Protein AF-A0A1G7Q776-F1 (afdb_monomer_lite)

InterPro domains:
  IPR036895 Uracil-DNA glycosylase-like domain superfamily [G3DSA:3.40.470.10] (14-201)

Sequence (320 aa):
MPCPHRYLGLHLPASLLPDWEIDHLFIGTFNPLWDRPNALNAVYFYGRSAYFWDAVSIFFEDTTYAFDRNDRQAMVDFCKRHRMGFTDLILSVEDADQQNQDHRKKIYSVKDVDLESFDQIVWNTDNIKDFLAQKRPANIYFTLLSTDGRSLFSPQILKIEQEALQLGINNSRLHSPTGARLGNGVPRLHQLVERWNIATGLPNVDLARYLYVQNEPKEKKPRKKKLAKRTRFSQNASEIEILIMGRYGLTVSPDERINLFDMNSNTPLKALTVIRDIIIPYISVTFNHQIELHHPTGAKNPKNTRTLGKEVYTFLLEHQ

Foldseek 3Di:
DKWFAQCQPVAHHRDQKHPAAAQEEEEEAGQTNDADPVNLHQLDPCLSFPADVVLLCLLVVNDDDDDPSNPPPVVVVVCRVNRYIYGYFFGIQGPQDPVDPLSVVLNVVPALVSSQVGDRTDTCLVVLLVCCVVRVHQEYEYQHQDPPCPGPCNVSVVSNVVSCVVSNHFYDYAHHSNLPPLDDDPPSNLSRNVRCCPGPDGHHGPQVVQVLNDDDDPDDDDDDDDDDDDDDDDPDDPDFDWDDDRQKIWTQDPVRDIWIARNVVRHTDPQQSCLVRPQQVCCCVVVVDHDDQPDDPDDPDPVSSSVSVVVSVVVVVVVD

pLDDT: mean 79.26, std 18.77, range [26.78, 98.69]

Secondary structure (DSSP, 8-state):
--EEBTTTTSSSTT-SS-SS--SEEEEES--BSSPPTT----SSTTTT-SSHHHHHHHHTT---S---TT-HHHHHHHHHHTTEEEEESEEEETT--TT-HHHHHHHHH--HHHHTT-S-EEE-HHHHHHHHHHH--SEEEE--S--SS-STTHHHHHHHHHHHHHTT-EEEEPPPTT-TTS-S-S-HHHHHHHHHHTSTTSPPP-GGGSGGGS-----PPPP--------PPPS--S---EEEETTEEEEE-TT--EEEEETTTTEEE-HHHHIIIIIHHHHHHHH---------TT---THHHHHHHHHHHHHHHHT-

Structure (mmCIF, N/CA/C/O backbone):
data_AF-A0A1G7Q776-F1
#
_entry.id   AF-A0A1G7Q776-F1
#
loop_
_atom_site.group_PDB
_atom_site.id
_atom_site.type_symbol
_atom_site.label_atom_id
_atom_site.label_alt_id
_atom_site.label_comp_id
_atom_site.label_asym_id
_atom_site.label_entity_id
_atom_site.label_seq_id
_atom_site.pdbx_PDB_ins_code
_atom_site.Cartn_x
_atom_site.Cartn_y
_atom_site.Cartn_z
_atom_site.occupancy
_atom_site.B_iso_or_equiv
_atom_site.auth_seq_id
_atom_site.auth_comp_id
_atom_site.auth_asym_id
_atom_site.auth_atom_id
_atom_site.pdbx_PDB_model_num
ATOM 1 N N . MET A 1 1 ? -3.332 -17.854 -18.240 1.00 83.62 1 MET A N 1
ATOM 2 C CA . MET A 1 1 ? -3.354 -18.354 -16.843 1.00 83.62 1 MET A CA 1
ATOM 3 C C . MET A 1 1 ? -3.661 -17.176 -15.949 1.00 83.62 1 MET A C 1
ATOM 5 O O . MET A 1 1 ? -2.988 -16.171 -16.149 1.00 83.62 1 MET A O 1
ATOM 9 N N . PRO A 1 2 ? -4.592 -17.295 -14.992 1.00 94.62 2 PRO A N 1
ATOM 10 C CA . PRO A 1 2 ? -4.959 -16.194 -14.107 1.00 94.62 2 PRO A CA 1
ATOM 11 C C . PRO A 1 2 ? -3.737 -15.639 -13.365 1.00 94.62 2 PRO A C 1
ATOM 13 O O . PRO A 1 2 ? -2.749 -16.347 -13.131 1.00 94.62 2 PRO A O 1
ATOM 16 N N . CYS A 1 3 ? -3.787 -14.361 -13.002 1.00 97.12 3 CYS A N 1
ATOM 17 C CA . CYS A 1 3 ? -2.780 -13.734 -12.156 1.00 97.12 3 CYS A CA 1
ATOM 18 C C . CYS A 1 3 ? -3.350 -13.540 -10.744 1.00 97.12 3 CYS A C 1
ATOM 20 O O . CYS A 1 3 ? -4.004 -12.525 -10.504 1.00 97.12 3 CYS A O 1
ATOM 22 N N . PRO A 1 4 ? -3.109 -14.473 -9.804 1.00 97.50 4 PRO A N 1
ATOM 23 C CA . PRO A 1 4 ? -3.543 -14.297 -8.428 1.00 97.50 4 PRO A CA 1
ATOM 24 C C . PRO A 1 4 ? -2.675 -13.262 -7.705 1.00 97.50 4 PRO A C 1
ATOM 26 O O . PRO A 1 4 ? -1.564 -12.912 -8.128 1.00 97.50 4 PRO A O 1
ATOM 29 N N . HIS A 1 5 ? -3.167 -12.804 -6.564 1.00 97.06 5 HIS A N 1
ATOM 30 C CA . HIS A 1 5 ? -2.422 -11.966 -5.643 1.00 97.06 5 HIS A CA 1
ATOM 31 C C . HIS A 1 5 ? -1.286 -12.750 -4.963 1.00 97.06 5 HIS A C 1
ATOM 33 O O . HIS A 1 5 ? -1.463 -13.882 -4.516 1.00 97.06 5 HIS A O 1
ATOM 39 N N . ARG A 1 6 ? -0.112 -12.125 -4.823 1.00 95.69 6 ARG A N 1
ATOM 40 C CA . ARG A 1 6 ? 1.117 -12.750 -4.297 1.00 95.69 6 ARG A CA 1
ATOM 41 C C . ARG A 1 6 ? 0.993 -13.279 -2.869 1.00 95.69 6 ARG A C 1
ATOM 43 O O . ARG A 1 6 ? 1.632 -14.266 -2.527 1.00 95.69 6 ARG A O 1
ATOM 50 N N . TYR A 1 7 ? 0.233 -12.582 -2.032 1.00 96.19 7 TYR A N 1
ATOM 51 C CA . TYR A 1 7 ? 0.095 -12.891 -0.603 1.00 96.19 7 TYR A CA 1
ATOM 52 C C . TYR A 1 7 ? -1.232 -13.565 -0.249 1.00 96.19 7 TYR A C 1
ATOM 54 O O . TYR A 1 7 ? -1.609 -13.586 0.919 1.00 96.19 7 TYR A O 1
ATOM 62 N N . LEU A 1 8 ? -1.958 -14.086 -1.242 1.00 96.50 8 LEU A N 1
ATOM 63 C CA . LEU A 1 8 ? -3.168 -14.856 -0.977 1.00 96.50 8 LEU A CA 1
ATOM 64 C C . LEU A 1 8 ? -2.823 -16.104 -0.168 1.00 96.50 8 LEU A C 1
ATOM 66 O O . LEU A 1 8 ? -1.952 -16.874 -0.565 1.00 96.50 8 LEU A O 1
ATOM 70 N N . GLY A 1 9 ? -3.493 -16.296 0.968 1.00 95.25 9 GLY A N 1
ATOM 71 C CA . GLY A 1 9 ? -3.209 -17.426 1.847 1.00 95.25 9 GLY A CA 1
ATOM 72 C C . GLY A 1 9 ? -2.023 -17.218 2.790 1.00 95.25 9 GLY A C 1
ATOM 73 O O . GLY A 1 9 ? -1.643 -18.168 3.465 1.00 95.25 9 GLY A O 1
ATOM 74 N N . LEU A 1 10 ? -1.405 -16.028 2.822 1.00 95.12 10 LEU A N 1
ATOM 75 C CA . LEU A 1 10 ? -0.170 -15.816 3.585 1.00 95.12 10 LEU A CA 1
ATOM 76 C C . LEU A 1 10 ? -0.380 -15.914 5.102 1.00 95.12 10 LEU A C 1
ATOM 78 O O . LEU A 1 10 ? 0.451 -16.511 5.779 1.00 95.12 10 LEU A O 1
ATOM 82 N N . HIS A 1 11 ? -1.465 -15.325 5.612 1.00 94.75 11 HIS A N 1
ATOM 83 C CA . HIS A 1 11 ? -1.788 -15.303 7.049 1.00 94.75 11 HIS A CA 1
ATOM 84 C C . HIS A 1 11 ? -3.018 -16.149 7.367 1.00 94.75 11 HIS A C 1
ATOM 86 O O . HIS A 1 11 ? -3.019 -16.923 8.315 1.00 94.75 11 HIS A O 1
ATOM 92 N N . LEU A 1 12 ? -4.051 -16.046 6.528 1.00 92.69 12 LEU A N 1
ATOM 93 C CA . LEU A 1 12 ? -5.263 -16.857 6.597 1.00 92.69 12 LEU A CA 1
ATOM 94 C C . LEU A 1 12 ? -5.468 -17.600 5.272 1.00 92.69 12 LEU A C 1
ATOM 96 O O . LEU A 1 12 ? -5.331 -16.970 4.218 1.00 92.69 12 LEU A O 1
ATOM 100 N N . PRO A 1 13 ? -5.834 -18.898 5.286 1.00 94.81 13 PRO A N 1
ATOM 101 C CA . PRO A 1 13 ? -6.096 -19.658 4.066 1.00 94.81 13 PRO A CA 1
ATOM 102 C C . PRO A 1 13 ? -7.092 -18.949 3.143 1.00 94.81 13 PRO A C 1
ATOM 104 O O . PRO A 1 13 ? -8.135 -18.482 3.593 1.00 94.81 13 PRO A O 1
ATOM 107 N N . ALA A 1 14 ? -6.756 -18.870 1.852 1.00 92.62 14 ALA A N 1
ATOM 108 C CA . ALA A 1 14 ? -7.570 -18.222 0.815 1.00 92.62 14 ALA A CA 1
ATOM 109 C C . ALA A 1 14 ? -7.961 -16.753 1.096 1.00 92.62 14 ALA A C 1
ATOM 111 O O . ALA A 1 14 ? -8.910 -16.243 0.506 1.00 92.62 14 ALA A O 1
ATOM 112 N N . SER A 1 15 ? -7.221 -16.050 1.957 1.00 96.19 15 SER A N 1
ATOM 113 C CA . SER A 1 15 ? -7.495 -14.659 2.318 1.00 96.19 15 SER A CA 1
ATOM 114 C C . SER A 1 15 ? -6.239 -13.790 2.223 1.00 96.19 15 SER A C 1
ATOM 116 O O . SER A 1 15 ? -5.110 -14.281 2.287 1.00 96.19 15 SER A O 1
ATOM 118 N N . LEU A 1 16 ? -6.443 -12.485 2.027 1.00 97.44 16 LEU A N 1
ATOM 119 C CA . LEU A 1 16 ? -5.398 -11.453 2.100 1.00 97.44 16 LEU A CA 1
ATOM 120 C C . LEU A 1 16 ? -5.329 -10.766 3.463 1.00 97.44 16 LEU A C 1
ATOM 122 O O . LEU A 1 16 ? -4.465 -9.921 3.675 1.00 97.44 16 LEU A O 1
ATOM 126 N N . LEU A 1 17 ? -6.256 -11.091 4.357 1.00 97.50 17 LEU A N 1
ATOM 127 C CA . LEU A 1 17 ? -6.434 -10.398 5.622 1.00 97.50 17 LEU A CA 1
ATOM 128 C C . LEU A 1 17 ? -5.505 -10.975 6.702 1.00 97.50 17 LEU A C 1
ATOM 130 O O . LEU A 1 17 ? -5.166 -12.162 6.649 1.00 97.50 17 LEU A O 1
ATOM 134 N N . PRO A 1 18 ? -5.091 -10.155 7.681 1.00 97.00 18 PRO A N 1
ATOM 135 C CA . PRO A 1 18 ? -4.269 -10.612 8.797 1.00 97.00 18 PRO A CA 1
ATOM 136 C C . PRO A 1 18 ? -5.047 -11.548 9.735 1.00 97.00 18 PRO A C 1
ATOM 138 O O . PRO A 1 18 ? -6.267 -11.434 9.877 1.00 97.00 18 PRO A O 1
ATOM 141 N N . ASP A 1 19 ? -4.328 -12.435 10.425 1.00 96.38 19 ASP A N 1
ATOM 142 C CA . ASP A 1 19 ? -4.866 -13.331 11.459 1.00 96.38 19 ASP A CA 1
ATOM 143 C C . ASP A 1 19 ? -4.697 -12.787 12.893 1.00 96.38 19 ASP A C 1
ATOM 145 O O . ASP A 1 19 ? -5.137 -13.422 13.851 1.00 96.38 19 ASP A O 1
ATOM 149 N N . TRP A 1 20 ? -4.114 -11.594 13.056 1.00 97.62 20 TRP A N 1
ATOM 150 C CA . TRP A 1 20 ? -3.942 -10.910 14.344 1.00 97.62 20 TRP A CA 1
ATOM 151 C C . TRP A 1 20 ? -4.928 -9.750 14.547 1.00 97.62 20 TRP A C 1
ATOM 153 O O . TRP A 1 20 ? -5.698 -9.376 13.661 1.00 97.62 20 TRP A O 1
ATOM 163 N N . GLU A 1 21 ? -4.931 -9.199 15.759 1.00 96.94 21 GLU A N 1
ATOM 164 C CA . GLU A 1 21 ? -5.742 -8.041 16.128 1.00 96.94 21 GLU A CA 1
ATOM 165 C C . GLU A 1 21 ? -5.151 -6.745 15.562 1.00 96.94 21 GLU A C 1
ATOM 167 O O . GLU A 1 21 ? -3.941 -6.524 15.642 1.00 96.94 21 GLU A O 1
ATOM 172 N N . ILE A 1 22 ? -5.998 -5.885 14.997 1.00 98.06 22 ILE A N 1
ATOM 173 C CA . ILE A 1 22 ? -5.560 -4.648 14.352 1.00 98.06 22 ILE A CA 1
ATOM 174 C C . ILE A 1 22 ? -6.428 -3.453 14.752 1.00 98.06 22 ILE A C 1
ATOM 176 O O . ILE A 1 22 ? -7.639 -3.585 14.907 1.00 98.06 22 ILE A O 1
ATOM 180 N N . ASP A 1 23 ? -5.806 -2.279 14.806 1.00 98.00 23 ASP A N 1
ATOM 181 C CA . ASP A 1 23 ? -6.459 -0.976 14.949 1.00 98.00 23 ASP A CA 1
ATOM 182 C C . ASP A 1 23 ? -6.411 -0.173 13.640 1.00 98.00 23 ASP A C 1
ATOM 184 O O . ASP A 1 23 ? -7.253 0.696 13.410 1.00 98.00 23 ASP A O 1
ATOM 188 N N . HIS A 1 24 ? -5.450 -0.477 12.762 1.00 98.06 24 HIS A N 1
ATOM 189 C CA . HIS A 1 24 ? -5.229 0.221 11.496 1.00 98.06 24 HIS A CA 1
ATOM 190 C C . HIS A 1 24 ? -5.178 -0.777 10.335 1.00 98.06 24 HIS A C 1
ATOM 192 O O . HIS A 1 24 ? -4.316 -1.654 10.314 1.00 98.06 24 HIS A O 1
ATOM 198 N N . LEU A 1 25 ? -6.048 -0.635 9.333 1.00 98.25 25 LEU A N 1
ATOM 199 C CA . LEU A 1 25 ? -6.009 -1.445 8.107 1.00 98.25 25 LEU A CA 1
ATOM 200 C C . LEU A 1 25 ? -5.636 -0.579 6.902 1.00 98.25 25 LEU A C 1
ATOM 202 O O . LEU A 1 25 ? -6.397 0.312 6.530 1.00 98.25 25 LEU A O 1
ATOM 206 N N . PHE A 1 26 ? -4.511 -0.861 6.240 1.00 97.50 26 PHE A N 1
ATOM 207 C CA . PHE A 1 26 ? -4.187 -0.214 4.965 1.00 97.50 26 PHE A CA 1
ATOM 208 C C . PHE A 1 26 ? -4.575 -1.117 3.792 1.00 97.50 26 PHE A C 1
ATOM 210 O O . PHE A 1 26 ? -4.245 -2.304 3.759 1.00 97.50 26 PHE A O 1
ATOM 217 N N . ILE A 1 27 ? -5.254 -0.526 2.814 1.00 97.31 27 ILE A N 1
ATOM 218 C CA . ILE A 1 27 ? -5.877 -1.189 1.673 1.00 97.31 27 ILE A CA 1
ATOM 219 C C . ILE A 1 27 ? -5.236 -0.653 0.390 1.00 97.31 27 ILE A C 1
ATOM 221 O O . ILE A 1 27 ? -5.384 0.526 0.047 1.00 97.31 27 ILE A O 1
ATOM 225 N N . GLY A 1 28 ? -4.503 -1.517 -0.308 1.00 94.56 28 GLY A N 1
ATOM 226 C CA . GLY A 1 28 ? -3.878 -1.207 -1.592 1.00 94.56 28 GLY A CA 1
ATOM 227 C C . GLY A 1 28 ? -4.693 -1.692 -2.780 1.00 94.56 28 GLY A C 1
ATOM 228 O O . GLY A 1 28 ? -5.846 -2.100 -2.650 1.00 94.56 28 GLY A O 1
ATOM 229 N N . THR A 1 29 ? -4.097 -1.632 -3.970 1.00 93.81 29 THR A N 1
ATOM 230 C CA . THR A 1 29 ? -4.771 -2.051 -5.208 1.00 93.81 29 THR A CA 1
ATOM 231 C C . THR A 1 29 ? -4.567 -3.536 -5.476 1.00 93.81 29 THR A C 1
ATOM 233 O O . THR A 1 29 ? -5.526 -4.305 -5.472 1.00 93.81 29 THR A O 1
ATOM 236 N N . PHE A 1 30 ? -3.320 -3.919 -5.770 1.00 94.12 30 PHE A N 1
ATOM 237 C CA . PHE A 1 30 ? -2.964 -5.256 -6.223 1.00 94.12 30 PHE A CA 1
ATOM 238 C C . PHE A 1 30 ? -1.447 -5.483 -6.199 1.00 94.12 30 PHE A C 1
ATOM 240 O O . PHE A 1 30 ? -0.666 -4.701 -6.764 1.00 94.12 30 PHE A O 1
ATOM 247 N N . ASN A 1 31 ? -1.024 -6.617 -5.645 1.00 93.69 31 ASN A N 1
ATOM 248 C CA . ASN A 1 31 ? 0.336 -7.119 -5.762 1.00 93.69 31 ASN A CA 1
ATOM 249 C C . ASN A 1 31 ? 0.365 -8.467 -6.507 1.00 93.69 31 ASN A C 1
ATOM 251 O O . ASN A 1 31 ? 0.120 -9.511 -5.899 1.00 93.69 31 ASN A O 1
ATOM 255 N N . PRO A 1 32 ? 0.680 -8.477 -7.814 1.00 94.88 32 PRO A N 1
ATOM 256 C CA . PRO A 1 32 ? 0.596 -9.688 -8.621 1.00 94.88 32 PRO A CA 1
ATOM 257 C C . PRO A 1 32 ? 1.621 -10.748 -8.208 1.00 94.88 32 PRO A C 1
ATOM 259 O O . PRO A 1 32 ? 2.784 -10.439 -7.905 1.00 94.88 32 PRO A O 1
ATOM 262 N N . LEU A 1 33 ? 1.206 -12.017 -8.272 1.00 95.75 33 LEU A N 1
ATOM 263 C CA . LEU A 1 33 ? 2.090 -13.166 -8.067 1.00 95.75 33 LEU A CA 1
ATOM 264 C C . LEU A 1 33 ? 3.172 -13.258 -9.149 1.00 95.75 33 LEU A C 1
ATOM 266 O O . LEU A 1 33 ? 4.277 -13.707 -8.866 1.00 95.75 33 LEU A O 1
ATOM 270 N N . TRP A 1 34 ? 2.888 -12.814 -10.376 1.00 94.69 34 TRP A N 1
ATOM 271 C CA . TRP A 1 34 ? 3.859 -12.895 -11.464 1.00 94.69 34 TRP A CA 1
ATOM 272 C C . TRP A 1 34 ? 5.108 -12.072 -11.163 1.00 94.69 34 TRP A C 1
ATOM 274 O O . TRP A 1 34 ? 5.045 -10.856 -10.961 1.00 94.69 34 TRP A O 1
ATOM 284 N N . ASP A 1 35 ? 6.253 -12.743 -11.183 1.00 93.00 35 ASP A N 1
ATOM 285 C CA . ASP A 1 35 ? 7.533 -12.103 -10.943 1.00 93.00 35 ASP A CA 1
ATOM 286 C C . ASP A 1 35 ? 7.919 -11.177 -12.094 1.00 93.00 35 ASP A C 1
ATOM 288 O O . ASP A 1 35 ? 7.772 -11.491 -13.281 1.00 93.00 35 ASP A O 1
ATOM 292 N N . ARG A 1 36 ? 8.438 -10.006 -11.724 1.00 88.50 36 ARG A N 1
ATOM 293 C CA . ARG A 1 36 ? 9.018 -9.063 -12.671 1.00 88.50 36 ARG A CA 1
ATOM 294 C C . ARG A 1 36 ? 10.365 -9.590 -13.182 1.00 88.50 36 ARG A C 1
ATOM 296 O O . ARG A 1 36 ? 11.143 -10.119 -12.388 1.00 88.50 36 ARG A O 1
ATOM 303 N N . PRO A 1 37 ? 10.718 -9.336 -14.456 1.00 87.81 37 PRO A N 1
ATOM 304 C CA . PRO A 1 37 ? 11.985 -9.794 -15.035 1.00 87.81 37 PRO A CA 1
ATOM 305 C C . PRO A 1 37 ? 13.249 -9.290 -14.323 1.00 87.81 37 PRO A C 1
ATOM 307 O O . PRO A 1 37 ? 14.309 -9.882 -14.466 1.00 87.81 37 PRO A O 1
ATOM 310 N N . ASN A 1 38 ? 13.156 -8.184 -13.580 1.00 84.81 38 ASN A N 1
ATOM 311 C CA . ASN A 1 38 ? 14.276 -7.579 -12.856 1.00 84.81 38 ASN A CA 1
ATOM 312 C C . ASN A 1 38 ? 14.344 -7.981 -11.374 1.00 84.81 38 ASN A C 1
ATOM 314 O O . ASN A 1 38 ? 15.051 -7.322 -10.617 1.00 84.81 38 ASN A O 1
ATOM 318 N N . ALA A 1 39 ? 13.566 -8.982 -10.950 1.00 81.62 39 ALA A N 1
ATOM 319 C CA . ALA A 1 39 ? 13.474 -9.444 -9.565 1.00 81.62 39 ALA A CA 1
ATOM 320 C C . ALA A 1 39 ? 13.075 -8.366 -8.530 1.00 81.62 39 ALA A C 1
ATOM 322 O O . ALA A 1 39 ? 13.130 -8.618 -7.331 1.00 81.62 39 ALA A O 1
ATOM 323 N N . LEU A 1 40 ? 12.594 -7.188 -8.958 1.00 82.38 40 LEU A N 1
ATOM 324 C CA . LEU A 1 40 ? 12.075 -6.144 -8.061 1.00 82.38 40 LEU A CA 1
ATOM 325 C C . LEU A 1 40 ? 10.631 -6.452 -7.638 1.00 82.38 40 LEU A C 1
ATOM 327 O O . LEU A 1 40 ? 9.699 -5.676 -7.895 1.00 82.38 40 LEU A O 1
ATOM 331 N N . ASN A 1 41 ? 10.446 -7.619 -7.029 1.00 87.44 41 ASN A N 1
ATOM 332 C CA . ASN A 1 41 ? 9.188 -8.064 -6.449 1.00 87.44 41 ASN A CA 1
ATOM 333 C C . ASN A 1 41 ? 9.105 -7.607 -4.992 1.00 87.44 41 ASN A C 1
ATOM 335 O O . ASN A 1 41 ? 10.113 -7.426 -4.318 1.00 87.44 41 ASN A O 1
ATOM 339 N N . ALA A 1 42 ? 7.891 -7.375 -4.506 1.00 87.25 42 ALA A N 1
ATOM 340 C CA . ALA A 1 42 ? 7.701 -7.055 -3.101 1.00 87.25 42 ALA A CA 1
ATOM 341 C C . ALA A 1 42 ? 7.863 -8.339 -2.274 1.00 87.25 42 ALA A C 1
ATOM 343 O O . ALA A 1 42 ? 7.233 -9.352 -2.588 1.00 87.25 42 ALA A O 1
ATOM 344 N N . VAL A 1 43 ? 8.653 -8.290 -1.205 1.00 89.25 43 VAL A N 1
ATOM 345 C CA . VAL A 1 43 ? 8.758 -9.405 -0.250 1.00 89.25 43 VAL A CA 1
ATOM 346 C C . VAL A 1 43 ? 7.567 -9.432 0.711 1.00 89.25 43 VAL A C 1
ATOM 348 O O . VAL A 1 43 ? 7.075 -10.500 1.073 1.00 89.25 43 VAL A O 1
ATOM 351 N N . TYR A 1 44 ? 7.022 -8.257 1.019 1.00 91.38 44 TYR A N 1
ATOM 352 C CA . TYR A 1 44 ? 5.769 -8.083 1.746 1.00 91.38 44 TYR A CA 1
ATOM 353 C C . TYR A 1 44 ? 5.021 -6.831 1.252 1.00 91.38 44 TYR A C 1
ATOM 355 O O . TYR A 1 44 ? 5.563 -6.086 0.430 1.00 91.38 44 TYR A O 1
ATOM 363 N N . PHE A 1 45 ? 3.779 -6.599 1.697 1.00 89.31 45 PHE A N 1
ATOM 364 C CA . PHE A 1 45 ? 2.927 -5.481 1.249 1.00 89.31 45 PHE A CA 1
ATOM 365 C C . PHE A 1 45 ? 3.699 -4.154 1.153 1.00 89.31 45 PHE A C 1
ATOM 367 O O . PHE A 1 45 ? 4.512 -3.820 2.009 1.00 89.31 45 PHE A O 1
ATOM 374 N N . TYR A 1 46 ? 3.519 -3.426 0.047 1.00 85.62 46 TYR A N 1
ATOM 375 C CA . TYR A 1 46 ? 4.269 -2.201 -0.280 1.00 85.62 46 TYR A CA 1
ATOM 376 C C . TYR A 1 46 ? 5.807 -2.293 -0.237 1.00 85.62 46 TYR A C 1
ATOM 378 O O . TYR A 1 46 ? 6.462 -1.258 -0.318 1.00 85.62 46 TYR A O 1
ATOM 386 N N . GLY A 1 47 ? 6.424 -3.478 -0.192 1.00 79.62 47 GLY A N 1
ATOM 387 C CA . GLY A 1 47 ? 7.887 -3.632 -0.107 1.00 79.62 47 GLY A CA 1
ATOM 388 C C . GLY A 1 47 ? 8.657 -3.015 -1.285 1.00 79.62 47 GLY A C 1
ATOM 389 O O . GLY A 1 47 ? 9.798 -2.590 -1.139 1.00 79.62 47 GLY A O 1
ATOM 390 N N . ARG A 1 48 ? 8.004 -2.868 -2.448 1.00 79.94 48 ARG A N 1
ATOM 391 C CA . ARG A 1 48 ? 8.548 -2.138 -3.615 1.00 79.94 48 ARG A CA 1
ATOM 392 C C . ARG A 1 48 ? 8.523 -0.617 -3.454 1.00 79.94 48 ARG A C 1
ATOM 394 O O . ARG A 1 48 ? 9.199 0.085 -4.203 1.00 79.94 48 ARG A O 1
ATOM 401 N N . SER A 1 49 ? 7.682 -0.093 -2.567 1.00 79.62 49 SER A N 1
ATOM 402 C CA . SER A 1 49 ? 7.529 1.344 -2.379 1.00 79.62 49 SER A CA 1
ATOM 403 C C . SER A 1 49 ? 8.795 1.924 -1.772 1.00 79.62 49 SER A C 1
ATOM 405 O O . SER A 1 49 ? 9.282 1.449 -0.750 1.00 79.62 49 SER A O 1
ATOM 407 N N . ALA A 1 50 ? 9.303 3.003 -2.359 1.00 75.81 50 ALA A N 1
ATOM 408 C CA . ALA A 1 50 ? 10.447 3.708 -1.801 1.00 75.81 50 ALA A CA 1
ATOM 409 C C . ALA A 1 50 ? 10.145 4.331 -0.427 1.00 75.81 50 ALA A C 1
ATOM 411 O O . ALA A 1 50 ? 11.089 4.536 0.326 1.00 75.81 50 ALA A O 1
ATOM 412 N N . TYR A 1 51 ? 8.872 4.604 -0.107 1.00 85.88 51 TYR A N 1
ATOM 413 C CA . TYR A 1 51 ? 8.502 5.490 1.002 1.00 85.88 51 TYR A CA 1
ATOM 414 C C . TYR A 1 51 ? 7.496 4.909 1.996 1.00 85.88 51 TYR A C 1
ATOM 416 O O . TYR A 1 51 ? 7.360 5.478 3.067 1.00 85.88 51 TYR A O 1
ATOM 424 N N . PHE A 1 52 ? 6.770 3.831 1.665 1.00 90.19 52 PHE A N 1
ATOM 425 C CA . PHE A 1 52 ? 5.669 3.348 2.518 1.00 90.19 52 PHE A CA 1
ATOM 426 C C . PHE A 1 52 ? 6.140 3.022 3.937 1.00 90.19 52 PHE A C 1
ATOM 428 O O . PHE A 1 52 ? 5.656 3.611 4.895 1.00 90.19 52 PHE A O 1
ATOM 435 N N . TRP A 1 53 ? 7.098 2.098 4.037 1.00 87.94 53 TRP A N 1
ATOM 436 C CA . TRP A 1 53 ? 7.610 1.587 5.306 1.00 87.94 53 TRP A CA 1
ATOM 437 C C . TRP A 1 53 ? 8.285 2.683 6.123 1.00 87.94 53 TRP A C 1
ATOM 439 O O . TRP A 1 53 ? 8.010 2.826 7.305 1.00 87.94 53 TRP A O 1
ATOM 449 N N . ASP A 1 54 ? 9.055 3.537 5.451 1.00 86.25 54 ASP A N 1
ATOM 450 C CA . ASP A 1 54 ? 9.674 4.707 6.064 1.00 86.25 54 ASP A CA 1
ATOM 451 C C . ASP A 1 54 ? 8.612 5.673 6.635 1.00 86.25 54 ASP A C 1
ATOM 453 O O . ASP A 1 54 ? 8.764 6.176 7.745 1.00 86.25 54 ASP A O 1
ATOM 457 N N . ALA A 1 55 ? 7.516 5.915 5.901 1.00 89.00 55 ALA A N 1
ATOM 458 C CA . ALA A 1 55 ? 6.434 6.795 6.337 1.00 89.00 55 ALA A CA 1
ATOM 459 C C . ALA A 1 55 ? 5.687 6.223 7.543 1.00 89.00 55 ALA A C 1
ATOM 461 O O . ALA A 1 55 ? 5.497 6.939 8.519 1.00 89.00 55 ALA A O 1
ATOM 462 N N . VAL A 1 56 ? 5.283 4.948 7.514 1.00 90.75 56 VAL A N 1
ATOM 463 C CA . VAL A 1 56 ? 4.565 4.356 8.655 1.00 90.75 56 VAL A CA 1
ATOM 464 C C . VAL A 1 56 ? 5.445 4.295 9.903 1.00 90.75 56 VAL A C 1
ATOM 466 O O . VAL A 1 56 ? 4.963 4.624 10.977 1.00 90.75 56 VAL A O 1
ATOM 469 N N . SER A 1 57 ? 6.742 3.990 9.795 1.00 88.00 57 SER A N 1
ATOM 470 C CA . SER A 1 57 ? 7.634 4.003 10.966 1.00 88.00 57 SER A CA 1
ATOM 471 C C . SER A 1 57 ? 7.711 5.374 11.645 1.00 88.00 57 SER A C 1
ATOM 473 O O . SER A 1 57 ? 7.782 5.432 12.867 1.00 88.00 57 SER A O 1
ATOM 475 N N . ILE A 1 58 ? 7.624 6.470 10.879 1.00 87.50 58 ILE A N 1
ATOM 476 C CA . ILE A 1 58 ? 7.555 7.837 11.423 1.00 87.50 58 ILE A CA 1
ATOM 477 C C . ILE A 1 58 ? 6.275 8.055 12.242 1.00 87.50 58 ILE A C 1
ATOM 479 O O . ILE A 1 58 ? 6.332 8.662 13.309 1.00 87.50 58 ILE A O 1
ATOM 483 N N . PHE A 1 59 ? 5.132 7.566 11.753 1.00 90.56 59 PHE A N 1
ATOM 484 C CA . PHE A 1 59 ? 3.845 7.687 12.446 1.00 90.56 59 PHE A CA 1
ATOM 485 C C . PHE A 1 59 ? 3.803 6.900 13.756 1.00 90.56 59 PHE A C 1
ATOM 487 O O . PHE A 1 59 ? 3.192 7.350 14.715 1.00 90.56 59 PHE A O 1
ATOM 494 N N . PHE A 1 60 ? 4.462 5.746 13.816 1.00 90.19 60 PHE A N 1
ATOM 495 C CA . PHE A 1 60 ? 4.414 4.859 14.981 1.00 90.19 60 PHE A CA 1
ATOM 496 C C . PHE A 1 60 ? 5.643 4.978 15.902 1.00 90.19 60 PHE A C 1
ATOM 498 O O . PHE A 1 60 ? 5.873 4.094 16.723 1.00 90.19 60 PHE A O 1
ATOM 505 N N . GLU A 1 61 ? 6.420 6.062 15.758 1.00 84.94 61 GLU A N 1
ATOM 506 C CA . GLU A 1 61 ? 7.608 6.398 16.566 1.00 84.94 61 GLU A CA 1
ATOM 507 C C . GLU A 1 61 ? 8.609 5.236 16.749 1.00 84.94 61 GLU A C 1
ATOM 509 O O . GLU A 1 61 ? 9.327 5.161 17.744 1.00 84.94 61 GLU A O 1
ATOM 514 N N . ASP A 1 62 ? 8.682 4.322 15.778 1.00 78.94 62 ASP A N 1
ATOM 515 C CA . ASP A 1 62 ? 9.590 3.175 15.830 1.00 78.94 62 ASP A CA 1
ATOM 516 C C . ASP A 1 62 ? 10.951 3.578 15.251 1.00 78.94 62 ASP A C 1
ATOM 518 O O . ASP A 1 62 ? 11.027 4.244 14.209 1.00 78.94 62 ASP A O 1
ATOM 522 N N . THR A 1 63 ? 12.037 3.215 15.937 1.00 58.91 63 THR A N 1
ATOM 523 C CA . THR A 1 63 ? 13.389 3.701 15.640 1.00 58.91 63 THR A CA 1
ATOM 524 C C . THR A 1 63 ? 13.868 3.266 14.250 1.00 58.91 63 THR A C 1
ATOM 526 O O . THR A 1 63 ? 14.386 2.180 14.027 1.00 58.91 63 THR A O 1
ATOM 529 N N . THR A 1 64 ? 13.702 4.190 13.305 1.00 52.69 64 THR A N 1
ATOM 530 C CA . THR A 1 64 ? 14.514 4.479 12.113 1.00 52.69 64 THR A CA 1
ATOM 531 C C . THR A 1 64 ? 15.113 3.312 11.291 1.00 52.69 64 THR A C 1
ATOM 533 O O . THR A 1 64 ? 16.202 2.821 11.564 1.00 52.69 64 THR A O 1
ATOM 536 N N . TYR A 1 65 ? 14.503 3.082 10.118 1.00 52.03 65 TYR A N 1
ATOM 537 C CA . TYR A 1 65 ? 15.162 3.022 8.790 1.00 52.03 65 TYR A CA 1
ATOM 538 C C . TYR A 1 65 ? 16.011 1.820 8.343 1.00 52.03 65 TYR A C 1
ATOM 540 O O . TYR A 1 65 ? 16.684 1.921 7.314 1.00 52.03 65 TYR A O 1
ATOM 548 N N . ALA A 1 66 ? 15.934 0.665 8.994 1.00 50.03 66 ALA A N 1
ATOM 549 C CA . ALA A 1 66 ? 16.677 -0.507 8.524 1.00 50.03 66 ALA A CA 1
ATOM 550 C C . ALA A 1 66 ? 15.889 -1.813 8.631 1.00 50.03 66 ALA A C 1
ATOM 552 O O . ALA A 1 66 ? 16.457 -2.848 8.963 1.00 50.03 66 ALA A O 1
ATOM 553 N N . PHE A 1 67 ? 14.594 -1.807 8.293 1.00 59.38 67 PHE A N 1
ATOM 554 C CA . PHE A 1 67 ? 14.037 -3.068 7.814 1.00 59.38 67 PHE A CA 1
ATOM 555 C C . PHE A 1 67 ? 14.830 -3.425 6.567 1.00 59.38 67 PHE A C 1
ATOM 557 O O . PHE A 1 67 ? 14.772 -2.703 5.562 1.00 59.38 67 PHE A O 1
ATOM 564 N N . ASP A 1 68 ? 15.581 -4.522 6.635 1.00 68.94 68 ASP A N 1
ATOM 565 C CA . ASP A 1 68 ? 15.893 -5.231 5.415 1.00 68.94 68 ASP A CA 1
ATOM 566 C C . ASP A 1 68 ? 14.542 -5.453 4.737 1.00 68.94 68 ASP A C 1
ATOM 568 O O . ASP A 1 68 ? 13.667 -6.142 5.256 1.00 68.94 68 ASP A O 1
ATOM 572 N N . ARG A 1 69 ? 14.315 -4.780 3.607 1.00 73.12 69 ARG A N 1
ATOM 573 C CA . ARG A 1 69 ? 13.039 -4.868 2.886 1.00 73.12 69 ARG A CA 1
ATOM 574 C C . ARG A 1 69 ? 12.833 -6.261 2.289 1.00 73.12 69 ARG A C 1
ATOM 576 O O . ARG A 1 69 ? 11.789 -6.514 1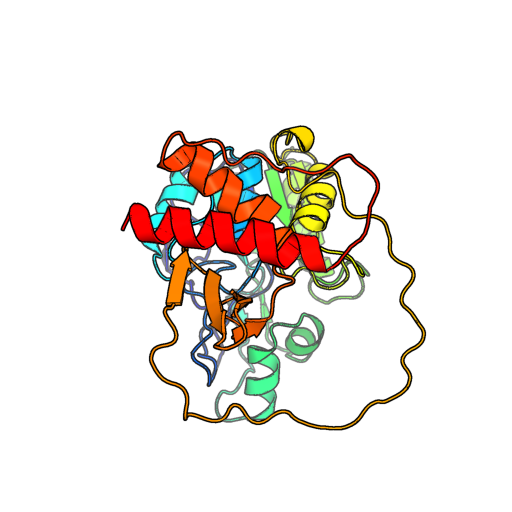.688 1.00 73.12 69 ARG A O 1
ATOM 583 N N . ASN A 1 70 ? 13.825 -7.135 2.457 1.00 79.44 70 ASN A N 1
ATOM 584 C CA . ASN A 1 70 ? 13.768 -8.555 2.181 1.00 79.44 70 ASN A CA 1
ATOM 585 C C . ASN A 1 70 ? 13.442 -9.409 3.418 1.00 79.44 70 ASN A C 1
ATOM 587 O O . ASN A 1 70 ? 13.203 -10.606 3.270 1.00 79.44 70 ASN A O 1
ATOM 591 N N . ASP A 1 71 ? 13.361 -8.826 4.615 1.00 86.94 71 ASP A N 1
ATOM 592 C CA . ASP A 1 71 ? 12.938 -9.516 5.829 1.00 86.94 71 ASP A CA 1
ATOM 593 C C . ASP A 1 71 ? 11.426 -9.376 6.036 1.00 86.94 71 ASP A C 1
ATOM 595 O O . ASP A 1 71 ? 10.910 -8.476 6.707 1.00 86.94 71 ASP A O 1
ATOM 599 N N . ARG A 1 72 ? 10.691 -10.325 5.450 1.00 90.75 72 ARG A N 1
ATOM 600 C CA . ARG A 1 72 ? 9.240 -10.433 5.627 1.00 90.75 72 ARG A CA 1
ATOM 601 C C . ARG A 1 72 ? 8.843 -10.543 7.100 1.00 90.75 72 ARG A C 1
ATOM 603 O O . ARG A 1 72 ? 7.794 -10.017 7.464 1.00 90.75 72 ARG A O 1
ATOM 610 N N . GLN A 1 73 ? 9.613 -11.261 7.919 1.00 91.25 73 GLN A N 1
ATOM 611 C CA . GLN A 1 73 ? 9.220 -11.534 9.297 1.00 91.25 73 GLN A CA 1
ATOM 612 C C . GLN A 1 73 ? 9.312 -10.262 10.133 1.00 91.25 73 GLN A C 1
ATOM 614 O O . GLN A 1 73 ? 8.337 -9.918 10.793 1.00 91.25 73 GLN A O 1
ATOM 619 N N . ALA A 1 74 ? 10.400 -9.500 10.002 1.00 88.94 74 ALA A N 1
ATOM 620 C CA . ALA A 1 74 ? 10.531 -8.210 10.673 1.00 88.94 74 ALA A CA 1
ATOM 621 C C . ALA A 1 74 ? 9.388 -7.244 10.302 1.00 88.94 74 ALA A C 1
ATOM 623 O O . ALA A 1 74 ? 8.858 -6.538 11.162 1.00 88.94 74 ALA A O 1
ATOM 624 N N . MET A 1 75 ? 8.946 -7.256 9.038 1.00 91.12 75 MET A N 1
ATOM 625 C CA . MET A 1 75 ? 7.798 -6.462 8.585 1.00 91.12 75 MET A CA 1
ATOM 626 C C . MET 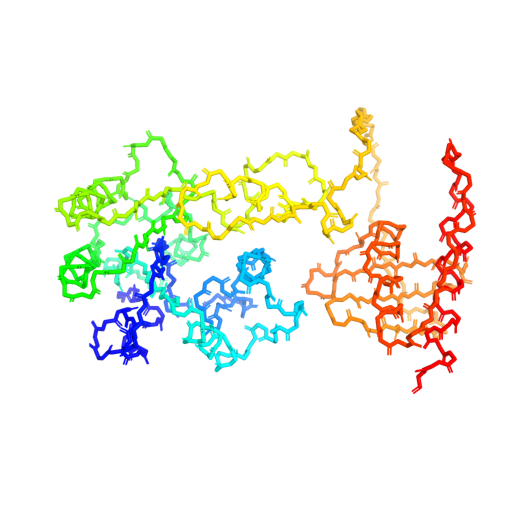A 1 75 ? 6.479 -6.933 9.221 1.00 91.12 75 MET A C 1
ATOM 628 O O . MET A 1 75 ? 5.665 -6.099 9.616 1.00 91.12 75 MET A O 1
ATOM 632 N N . VAL A 1 76 ? 6.255 -8.245 9.353 1.00 93.12 76 VAL A N 1
ATOM 633 C CA . VAL A 1 76 ? 5.079 -8.809 10.046 1.00 93.12 76 VAL A CA 1
ATOM 634 C C . VAL A 1 76 ? 5.114 -8.499 11.544 1.00 93.12 76 VAL A C 1
ATOM 636 O O . VAL A 1 76 ? 4.092 -8.111 12.106 1.00 93.12 76 VAL A O 1
ATOM 639 N N . ASP A 1 77 ? 6.272 -8.609 12.190 1.00 92.25 77 ASP A N 1
ATOM 640 C CA . ASP A 1 77 ? 6.433 -8.329 13.619 1.00 92.25 77 ASP A CA 1
ATOM 641 C C . ASP A 1 77 ? 6.171 -6.855 13.930 1.00 92.25 77 ASP A C 1
ATOM 643 O O . ASP A 1 77 ? 5.497 -6.532 14.910 1.00 92.25 77 ASP A O 1
ATOM 647 N N . PHE A 1 78 ? 6.630 -5.956 13.057 1.00 91.94 78 PHE A N 1
ATOM 648 C CA . PHE A 1 78 ? 6.275 -4.541 13.110 1.00 91.94 78 PHE A CA 1
ATOM 649 C C . PHE A 1 78 ? 4.757 -4.335 12.997 1.00 91.94 78 PHE A C 1
ATOM 651 O O . PHE A 1 78 ? 4.178 -3.599 13.794 1.00 91.94 78 PHE A O 1
ATOM 658 N N . CYS A 1 79 ? 4.086 -5.032 12.071 1.00 94.50 79 CYS A N 1
ATOM 659 C CA . CYS A 1 79 ? 2.627 -4.955 11.946 1.00 94.50 79 CYS A CA 1
ATOM 660 C C . CYS A 1 79 ? 1.917 -5.397 13.224 1.00 94.50 79 CYS A C 1
ATOM 662 O O . CYS A 1 79 ? 1.017 -4.709 13.689 1.00 94.50 79 CYS A O 1
ATOM 664 N N . LYS A 1 80 ? 2.320 -6.532 13.801 1.00 95.62 80 LYS A N 1
ATOM 665 C CA . LYS A 1 80 ? 1.697 -7.077 15.013 1.00 95.62 80 LYS A CA 1
ATOM 666 C C . LYS A 1 80 ? 1.879 -6.146 16.208 1.00 95.62 80 LYS A C 1
ATOM 668 O O . LYS A 1 80 ? 0.916 -5.874 16.917 1.00 95.62 80 LYS A O 1
ATOM 673 N N . ARG A 1 81 ? 3.091 -5.615 16.397 1.00 94.75 81 ARG A N 1
ATOM 674 C CA . ARG A 1 81 ? 3.428 -4.692 17.493 1.00 94.75 81 ARG A CA 1
ATOM 675 C C . ARG A 1 81 ? 2.585 -3.418 17.464 1.00 94.75 81 ARG A C 1
ATOM 677 O O . ARG A 1 81 ? 2.131 -2.968 18.507 1.00 94.75 81 ARG A O 1
ATOM 684 N N . HIS A 1 82 ? 2.354 -2.885 16.266 1.00 94.62 82 HIS A N 1
ATOM 685 C CA . HIS A 1 82 ? 1.599 -1.649 16.045 1.00 94.62 82 HIS A CA 1
ATOM 686 C C . HIS A 1 82 ? 0.145 -1.889 15.636 1.00 94.62 82 HIS A C 1
ATOM 688 O O . HIS A 1 82 ? -0.524 -0.967 15.174 1.00 94.62 82 HIS A O 1
ATOM 694 N N . ARG A 1 83 ? -0.344 -3.133 15.768 1.00 97.00 83 ARG A N 1
ATOM 695 C CA . ARG A 1 83 ? -1.730 -3.524 15.461 1.00 97.00 83 ARG A CA 1
ATOM 696 C C . ARG A 1 83 ? -2.154 -3.041 14.066 1.00 97.00 83 ARG A C 1
ATOM 698 O O . ARG A 1 83 ? -3.238 -2.502 13.860 1.00 97.00 83 ARG A O 1
ATOM 705 N N . MET A 1 84 ? -1.273 -3.220 13.086 1.00 96.25 84 MET A N 1
ATOM 706 C CA . MET A 1 84 ? -1.503 -2.869 11.689 1.00 96.25 84 MET A CA 1
ATOM 707 C C . MET A 1 84 ? -1.836 -4.099 10.855 1.00 96.25 84 MET A C 1
ATOM 709 O O . MET A 1 84 ? -1.239 -5.161 11.017 1.00 96.25 84 MET A O 1
ATOM 713 N N . GLY A 1 85 ? -2.760 -3.933 9.918 1.00 97.00 85 GLY A N 1
ATOM 714 C CA . GLY A 1 85 ? -3.111 -4.910 8.900 1.00 97.00 85 GLY A CA 1
ATOM 715 C C . GLY A 1 85 ? -2.897 -4.355 7.498 1.00 97.00 85 GLY A C 1
ATOM 716 O O . GLY A 1 85 ? -3.033 -3.152 7.260 1.00 97.00 85 GLY A O 1
ATOM 717 N N . PHE A 1 86 ? -2.625 -5.256 6.557 1.00 96.38 86 PHE A N 1
ATOM 718 C CA . PHE A 1 86 ? -2.554 -4.947 5.134 1.00 96.38 86 PHE A CA 1
ATOM 719 C C . PHE A 1 86 ? -3.443 -5.879 4.339 1.00 96.38 86 PHE A C 1
ATOM 721 O O . PHE A 1 86 ? -3.569 -7.054 4.666 1.00 96.38 86 PHE A O 1
ATOM 728 N N . THR A 1 87 ? -4.045 -5.336 3.292 1.00 97.88 87 THR A N 1
ATOM 729 C CA . THR A 1 87 ? -4.821 -6.077 2.305 1.00 97.88 87 THR A CA 1
ATOM 730 C C . THR A 1 87 ? -4.839 -5.285 0.998 1.00 97.88 87 THR A C 1
ATOM 732 O O . THR A 1 87 ? -4.445 -4.120 0.978 1.00 97.88 87 THR A O 1
ATOM 735 N N . ASP A 1 88 ? -5.305 -5.898 -0.083 1.00 97.00 88 ASP A N 1
ATOM 736 C CA . ASP A 1 88 ? -5.457 -5.264 -1.395 1.00 97.00 88 ASP A CA 1
ATOM 737 C C . ASP A 1 88 ? -6.884 -5.492 -1.926 1.00 97.00 88 ASP A C 1
ATOM 739 O O . ASP A 1 88 ? -7.573 -6.434 -1.519 1.00 97.00 88 ASP A O 1
ATOM 743 N N . LEU A 1 89 ? -7.338 -4.616 -2.828 1.00 97.25 89 LEU A N 1
ATOM 744 C CA . LEU A 1 89 ? -8.673 -4.673 -3.435 1.00 97.25 89 LEU A CA 1
ATOM 745 C C . LEU A 1 89 ? -8.862 -5.856 -4.393 1.00 97.25 89 LEU A C 1
ATOM 747 O O . LEU A 1 89 ? -9.995 -6.300 -4.575 1.00 97.25 89 LEU A O 1
ATOM 751 N N . ILE A 1 90 ? -7.794 -6.348 -5.025 1.00 97.25 90 ILE A N 1
ATOM 752 C CA . ILE A 1 90 ? -7.859 -7.407 -6.042 1.00 97.25 90 ILE A CA 1
ATOM 753 C C . ILE A 1 90 ? -7.276 -8.715 -5.496 1.00 97.25 90 ILE A C 1
ATOM 755 O O . ILE A 1 90 ? -6.128 -8.756 -5.049 1.00 97.25 90 ILE A O 1
ATOM 759 N N . LEU A 1 91 ? -8.047 -9.800 -5.603 1.00 97.94 91 LEU A N 1
ATOM 760 C CA . LEU A 1 91 ? -7.607 -11.170 -5.317 1.00 97.94 91 LEU A CA 1
ATOM 761 C C . LEU A 1 91 ? -6.918 -11.818 -6.517 1.00 97.94 91 LEU A C 1
ATOM 763 O O . LEU A 1 91 ? -5.937 -12.540 -6.345 1.00 97.94 91 LEU A O 1
ATOM 767 N N . SER A 1 92 ? -7.445 -11.591 -7.721 1.00 97.94 92 SER A N 1
ATOM 768 C CA . SER A 1 92 ? -6.959 -12.208 -8.957 1.00 97.94 92 SER A CA 1
ATOM 769 C C . SER A 1 92 ? -7.443 -11.451 -10.197 1.00 97.94 92 SER A C 1
ATOM 771 O O . SER A 1 92 ? -8.440 -10.730 -10.146 1.00 97.94 92 SER A O 1
ATOM 773 N N . VAL A 1 93 ? -6.733 -11.630 -11.310 1.00 98.12 93 VAL A N 1
ATOM 774 C CA . VAL A 1 93 ? -7.131 -11.204 -12.660 1.00 98.12 93 VAL A CA 1
ATOM 775 C C . VAL A 1 93 ? -7.215 -12.458 -13.531 1.00 98.12 93 VAL A C 1
ATOM 777 O O . VAL A 1 93 ? -6.181 -13.025 -13.896 1.00 98.12 93 VAL A O 1
ATOM 780 N N . GLU A 1 94 ? -8.427 -12.933 -13.810 1.00 98.25 94 GLU A N 1
ATOM 781 C CA . GLU A 1 94 ? -8.666 -14.281 -14.350 1.00 98.25 94 GLU A CA 1
ATOM 782 C C . GLU A 1 94 ? -8.405 -14.399 -15.853 1.00 98.25 94 GLU A C 1
ATOM 784 O O . GLU A 1 94 ? -7.908 -15.419 -16.332 1.00 98.25 94 GLU A O 1
ATOM 789 N N . ASP A 1 95 ? -8.662 -13.326 -16.595 1.00 97.75 95 ASP A N 1
ATOM 790 C CA . ASP A 1 95 ? -8.417 -13.206 -18.033 1.00 97.75 95 ASP A CA 1
ATOM 791 C C . ASP A 1 95 ? -6.980 -12.769 -18.366 1.00 97.75 95 ASP A C 1
ATOM 793 O O . ASP A 1 95 ? -6.605 -12.618 -19.536 1.00 97.75 95 ASP A O 1
ATOM 797 N N . ALA A 1 96 ? -6.125 -12.613 -17.352 1.00 97.62 96 ALA A N 1
ATOM 798 C CA . ALA A 1 96 ? -4.704 -12.422 -17.572 1.00 97.62 96 ALA A CA 1
ATOM 799 C C . ALA A 1 96 ? -4.087 -13.666 -18.245 1.00 97.62 96 ALA A C 1
ATOM 801 O O . ALA A 1 96 ? -4.472 -14.817 -18.023 1.00 97.62 96 ALA A O 1
ATOM 802 N N . ASP A 1 97 ? -3.071 -13.440 -19.083 1.00 97.38 97 ASP A N 1
ATOM 803 C CA . ASP A 1 97 ? -2.324 -14.530 -19.705 1.00 97.38 97 ASP A CA 1
ATOM 804 C C . ASP A 1 97 ? -0.821 -14.273 -19.663 1.00 97.38 97 ASP A C 1
ATOM 806 O O . ASP A 1 97 ? -0.312 -13.320 -20.249 1.00 97.38 97 ASP A O 1
ATOM 810 N N . GLN A 1 98 ? -0.100 -15.144 -18.960 1.00 96.12 98 GLN A N 1
ATOM 811 C CA . GLN A 1 98 ? 1.336 -15.019 -18.755 1.00 96.12 98 GLN A CA 1
ATOM 812 C C . GLN A 1 98 ? 2.134 -15.212 -20.056 1.00 96.12 98 GLN A C 1
ATOM 814 O O . GLN A 1 98 ? 3.264 -14.724 -20.157 1.00 96.12 98 GLN A O 1
ATOM 819 N N . GLN A 1 99 ? 1.564 -15.890 -21.060 1.00 96.12 99 GLN A N 1
ATOM 820 C CA . GLN A 1 99 ? 2.193 -16.030 -22.378 1.00 96.12 99 GLN A CA 1
ATOM 821 C C . GLN A 1 99 ? 1.999 -14.783 -23.252 1.00 96.12 99 GLN A C 1
ATOM 823 O O . GLN A 1 99 ? 2.816 -14.502 -24.133 1.00 96.12 99 GLN A O 1
ATOM 828 N N . ASN A 1 100 ? 0.983 -13.970 -22.960 1.00 97.38 100 ASN A N 1
ATOM 829 C CA . ASN A 1 100 ? 0.746 -12.710 -23.641 1.00 97.38 100 ASN A CA 1
ATOM 830 C C . ASN A 1 100 ? 1.680 -11.607 -23.103 1.00 97.38 100 ASN A C 1
ATOM 832 O O . ASN A 1 100 ? 1.614 -11.180 -21.947 1.00 97.38 100 ASN A O 1
ATOM 836 N N . GLN A 1 101 ? 2.561 -11.099 -23.971 1.00 96.19 101 GLN A N 1
ATOM 837 C CA . GLN A 1 101 ? 3.531 -10.070 -23.591 1.00 96.19 101 GLN A CA 1
ATOM 838 C C . GLN A 1 101 ? 2.889 -8.749 -23.149 1.00 96.19 101 GLN A C 1
ATOM 840 O O . GLN A 1 101 ? 3.469 -8.059 -22.309 1.00 96.19 101 GLN A O 1
ATOM 845 N N . ASP A 1 102 ? 1.738 -8.384 -23.714 1.00 97.06 102 ASP A N 1
ATOM 846 C CA . ASP A 1 102 ? 1.011 -7.169 -23.344 1.00 97.06 102 ASP A CA 1
ATOM 847 C C . ASP A 1 102 ? 0.410 -7.298 -21.941 1.00 97.06 102 ASP A C 1
ATOM 849 O O . ASP A 1 102 ? 0.633 -6.434 -21.091 1.00 97.06 102 ASP A O 1
ATOM 853 N N . HIS A 1 103 ? -0.229 -8.437 -21.650 1.00 97.25 103 HIS A N 1
ATOM 854 C CA . HIS A 1 103 ? -0.790 -8.720 -20.325 1.00 97.25 103 HIS A CA 1
ATOM 855 C C . HIS A 1 103 ? 0.302 -8.665 -19.254 1.00 97.25 103 HIS A C 1
ATOM 857 O O . HIS A 1 103 ? 0.138 -7.994 -18.237 1.00 97.25 103 HIS A O 1
ATOM 863 N N . ARG A 1 104 ? 1.472 -9.267 -19.511 1.00 95.69 104 ARG A N 1
ATOM 864 C CA . ARG A 1 104 ? 2.627 -9.154 -18.605 1.00 95.69 104 ARG A CA 1
ATOM 865 C C . ARG A 1 104 ? 3.028 -7.704 -18.348 1.00 95.69 104 ARG A C 1
ATOM 867 O O . ARG A 1 104 ? 3.218 -7.328 -17.197 1.00 95.69 104 ARG A O 1
ATOM 874 N N . LYS A 1 105 ? 3.154 -6.877 -19.393 1.00 95.00 105 LYS A N 1
ATOM 875 C CA . LYS A 1 105 ? 3.538 -5.461 -19.242 1.00 95.00 105 LYS A CA 1
ATOM 876 C C . LYS A 1 105 ? 2.543 -4.697 -18.367 1.00 95.00 105 LYS A C 1
ATOM 878 O O . LYS A 1 105 ? 2.982 -3.954 -17.488 1.00 95.00 105 LYS A O 1
ATOM 883 N N . LYS A 1 106 ? 1.243 -4.909 -18.581 1.00 95.62 106 LYS A N 1
ATOM 884 C CA . LYS A 1 106 ? 0.160 -4.291 -17.802 1.00 95.62 106 LYS A CA 1
ATOM 885 C C . LYS A 1 106 ? 0.170 -4.750 -16.344 1.00 95.62 106 LYS A C 1
ATOM 887 O O . LYS A 1 106 ? 0.254 -3.920 -15.445 1.00 95.62 106 LYS A O 1
ATOM 892 N N . ILE A 1 107 ? 0.226 -6.061 -16.100 1.00 95.00 107 ILE A N 1
ATOM 893 C CA . ILE A 1 107 ? 0.326 -6.629 -14.746 1.00 95.00 107 ILE A CA 1
ATOM 894 C C . ILE A 1 107 ? 1.575 -6.108 -14.016 1.00 95.00 107 ILE A C 1
ATOM 896 O O . ILE A 1 107 ? 1.511 -5.722 -12.849 1.00 95.00 107 ILE A O 1
ATOM 900 N N . TYR A 1 108 ? 2.723 -6.026 -14.694 1.00 90.88 108 TYR A N 1
ATOM 901 C CA . TYR A 1 108 ? 3.951 -5.521 -14.084 1.00 90.88 108 TYR A CA 1
ATOM 902 C C . TYR A 1 108 ? 3.913 -4.031 -13.782 1.00 90.88 108 TYR A C 1
ATOM 904 O O . TYR A 1 108 ? 4.600 -3.614 -12.849 1.00 90.88 108 TYR A O 1
ATOM 912 N N . SER A 1 109 ? 3.163 -3.221 -14.528 1.00 88.12 109 SER A N 1
ATOM 913 C CA . SER A 1 109 ? 3.121 -1.777 -14.294 1.00 88.12 109 SER A CA 1
ATOM 914 C C . SER A 1 109 ? 2.459 -1.433 -12.961 1.00 88.12 109 SER A C 1
ATOM 916 O O . SER A 1 109 ? 2.833 -0.422 -12.363 1.00 88.12 109 SER A O 1
ATOM 918 N N . VAL A 1 110 ? 1.519 -2.285 -12.517 1.00 82.56 110 VAL A N 1
ATOM 919 C CA . VAL A 1 110 ? 0.640 -2.109 -11.348 1.00 82.56 110 VAL A CA 1
ATOM 920 C C . VAL A 1 110 ? -0.061 -0.750 -11.310 1.00 82.56 110 VAL A C 1
ATOM 922 O O . VAL A 1 110 ? -0.427 -0.258 -10.247 1.00 82.56 110 VAL A O 1
ATOM 925 N N . LYS A 1 111 ? -0.206 -0.105 -12.470 1.00 86.06 111 LYS A N 1
ATOM 926 C CA . LYS A 1 111 ? -0.958 1.138 -12.587 1.00 86.06 111 LYS A CA 1
ATOM 927 C C . LYS A 1 111 ? -2.430 0.800 -12.686 1.00 86.06 111 LYS A C 1
ATOM 929 O O . LYS A 1 111 ? -2.798 -0.054 -13.486 1.00 86.06 111 LYS A O 1
ATOM 934 N N . ASP A 1 112 ? -3.241 1.564 -11.969 1.00 87.31 112 ASP A N 1
ATOM 935 C CA . ASP A 1 112 ? -4.697 1.447 -11.980 1.00 87.31 112 ASP A CA 1
ATOM 936 C C . ASP A 1 112 ? -5.248 1.339 -13.421 1.00 87.31 112 ASP A C 1
ATOM 938 O O . ASP A 1 112 ? -5.860 0.338 -13.764 1.00 87.31 112 ASP A O 1
ATOM 942 N N . VAL A 1 113 ? -4.887 2.275 -14.307 1.00 88.44 113 VAL A N 1
ATOM 943 C CA . VAL A 1 113 ? -5.289 2.288 -15.733 1.00 88.44 113 VAL A CA 1
ATOM 944 C C . VAL A 1 113 ? -4.917 1.025 -16.524 1.00 88.44 113 VAL A C 1
ATOM 946 O O . VAL A 1 113 ? -5.643 0.631 -17.430 1.00 88.44 113 VAL A O 1
ATOM 949 N N . ASP A 1 114 ? -3.788 0.387 -16.215 1.00 93.00 114 ASP A N 1
ATOM 950 C CA . ASP A 1 114 ? -3.374 -0.822 -16.933 1.00 93.00 114 ASP A CA 1
ATOM 951 C C . ASP A 1 114 ? -4.141 -2.049 -16.412 1.00 93.00 114 ASP A C 1
ATOM 953 O O . ASP A 1 114 ? -4.482 -2.939 -17.191 1.00 93.00 114 ASP A O 1
ATOM 957 N N . LEU A 1 115 ? -4.452 -2.076 -15.111 1.00 93.00 115 LEU A N 1
ATOM 958 C CA . LEU A 1 115 ? -5.285 -3.110 -14.492 1.00 93.00 115 LEU A CA 1
ATOM 959 C C . LEU A 1 115 ? -6.753 -3.004 -14.928 1.00 93.00 115 LEU A C 1
ATOM 961 O O . LEU A 1 115 ? -7.405 -4.024 -15.101 1.00 93.00 115 LEU A O 1
ATOM 965 N N . GLU A 1 116 ? -7.253 -1.794 -15.173 1.00 93.12 116 GLU A N 1
ATOM 966 C CA . GLU A 1 116 ? -8.613 -1.547 -15.678 1.00 93.12 116 GLU A CA 1
ATOM 967 C C . GLU A 1 116 ? -8.857 -2.070 -17.099 1.00 93.12 116 GLU A C 1
ATOM 969 O O . GLU A 1 116 ? -9.997 -2.101 -17.549 1.00 93.12 116 GLU A O 1
ATOM 974 N N . SER A 1 117 ? -7.803 -2.473 -17.814 1.00 95.19 117 SER A N 1
ATOM 975 C CA . SER A 1 117 ? -7.928 -3.056 -19.154 1.00 95.19 117 SER A CA 1
ATOM 976 C C . SER A 1 117 ? -8.275 -4.550 -19.168 1.00 95.19 117 SER A C 1
ATOM 978 O O . SER A 1 117 ? -8.371 -5.120 -20.251 1.00 95.19 117 SER A O 1
ATOM 980 N N . PHE A 1 118 ? -8.417 -5.170 -17.993 1.00 96.88 118 PHE A N 1
ATOM 981 C CA . PHE A 1 118 ? -8.851 -6.556 -17.827 1.00 96.88 118 PHE A CA 1
ATOM 982 C C . PHE A 1 118 ? -10.337 -6.616 -17.454 1.00 96.88 118 PHE A C 1
ATOM 984 O O . PHE A 1 118 ? -10.808 -5.819 -16.641 1.00 96.88 118 PHE A O 1
ATOM 991 N N . ASP A 1 119 ? -11.057 -7.587 -18.011 1.00 96.81 119 ASP A N 1
ATOM 992 C CA . ASP A 1 119 ? -12.507 -7.733 -17.857 1.00 96.81 119 ASP A CA 1
ATOM 993 C C . ASP A 1 119 ? -12.882 -8.627 -16.663 1.00 96.81 119 ASP A C 1
ATOM 995 O O . ASP A 1 119 ? -13.977 -8.504 -16.110 1.00 96.81 119 ASP A O 1
ATOM 999 N N . GLN A 1 120 ? -11.989 -9.531 -16.240 1.00 97.50 120 GLN A N 1
ATOM 1000 C CA . GLN A 1 120 ? -12.282 -10.542 -15.216 1.00 97.50 120 GLN A CA 1
ATOM 1001 C C . GLN A 1 120 ? -11.461 -10.327 -13.940 1.00 97.50 120 GLN A C 1
ATOM 1003 O O . GLN A 1 120 ? -10.629 -11.148 -13.549 1.00 97.50 120 GLN A O 1
ATOM 1008 N N . ILE A 1 121 ? -11.715 -9.206 -13.260 1.00 97.69 121 ILE A N 1
ATOM 1009 C CA . ILE A 1 121 ? -11.109 -8.899 -11.958 1.00 97.69 121 ILE A CA 1
ATOM 1010 C C . ILE A 1 121 ? -11.925 -9.541 -10.829 1.00 97.69 121 ILE A C 1
ATOM 1012 O O . ILE A 1 121 ? -13.111 -9.250 -10.655 1.00 97.69 121 ILE A O 1
ATOM 1016 N N . VAL A 1 122 ? -11.266 -10.363 -10.010 1.00 98.06 122 VAL A N 1
ATOM 1017 C CA . VAL A 1 122 ? -11.833 -10.932 -8.781 1.00 98.06 122 VAL A CA 1
ATOM 1018 C C . VAL A 1 122 ? -11.541 -9.990 -7.619 1.00 98.06 122 VAL A C 1
ATOM 1020 O O . VAL A 1 122 ? -10.389 -9.797 -7.220 1.00 98.06 122 VAL A O 1
ATOM 1023 N N . TRP A 1 123 ? -12.597 -9.395 -7.072 1.00 98.12 123 TRP A N 1
ATOM 1024 C CA . TRP A 1 123 ? -12.517 -8.385 -6.018 1.00 98.12 123 TRP A CA 1
ATOM 1025 C C . TRP A 1 123 ? -12.450 -9.000 -4.617 1.00 98.12 123 TRP A C 1
ATOM 1027 O O . TRP A 1 123 ? -13.131 -9.975 -4.319 1.00 98.12 123 TRP A O 1
ATOM 1037 N N . ASN A 1 124 ? -11.683 -8.370 -3.728 1.00 98.44 124 ASN A N 1
ATOM 1038 C CA . ASN A 1 124 ? -11.602 -8.692 -2.300 1.00 98.44 124 ASN A CA 1
ATOM 1039 C C . ASN A 1 124 ? -12.618 -7.901 -1.447 1.00 98.44 124 ASN A C 1
ATOM 1041 O O . ASN A 1 124 ? -12.535 -7.884 -0.222 1.00 98.44 124 ASN A O 1
ATOM 1045 N N . THR A 1 125 ? -13.534 -7.171 -2.085 1.00 98.50 125 THR A N 1
ATOM 1046 C CA . THR A 1 125 ? -14.407 -6.184 -1.436 1.00 98.50 125 THR A CA 1
ATOM 1047 C C . THR A 1 125 ? -15.274 -6.787 -0.340 1.00 98.50 125 THR A C 1
ATOM 1049 O O . THR A 1 125 ? -15.315 -6.236 0.758 1.00 98.50 125 THR A O 1
ATOM 1052 N N . ASP A 1 126 ? -15.933 -7.912 -0.613 1.00 98.50 126 ASP A N 1
ATOM 1053 C CA . ASP A 1 126 ? -16.846 -8.526 0.353 1.00 98.50 126 ASP A CA 1
ATOM 1054 C C . ASP A 1 126 ? -16.083 -9.116 1.545 1.00 98.50 126 ASP A C 1
ATOM 1056 O O . ASP A 1 126 ? -16.429 -8.824 2.683 1.00 98.50 126 ASP A O 1
ATOM 1060 N N . ASN A 1 127 ? -14.947 -9.781 1.308 1.00 98.50 127 ASN A N 1
ATOM 1061 C CA . ASN A 1 127 ? -14.075 -10.257 2.388 1.00 98.50 127 ASN A CA 1
ATOM 1062 C C . ASN A 1 127 ? -13.590 -9.115 3.294 1.00 98.50 127 ASN A C 1
ATOM 1064 O O . ASN A 1 127 ? -13.515 -9.276 4.510 1.00 98.50 127 ASN A O 1
ATOM 1068 N N . ILE A 1 128 ? -13.236 -7.958 2.717 1.00 98.69 128 ILE A N 1
ATOM 1069 C CA . ILE A 1 128 ? -12.834 -6.786 3.504 1.00 98.69 128 ILE A CA 1
ATOM 1070 C C . ILE A 1 128 ? -14.012 -6.309 4.356 1.00 98.69 128 ILE A C 1
ATOM 1072 O O . ILE A 1 128 ? -13.823 -6.077 5.545 1.00 98.69 128 ILE A O 1
ATOM 1076 N N . LYS A 1 129 ? -15.219 -6.194 3.792 1.00 98.69 129 LYS A N 1
ATOM 1077 C CA . LYS A 1 129 ? -16.413 -5.780 4.545 1.00 98.69 129 LYS A CA 1
ATOM 1078 C C . LYS A 1 129 ? -16.724 -6.733 5.699 1.00 98.69 129 LYS A C 1
ATOM 1080 O O . LYS A 1 129 ? -16.893 -6.275 6.826 1.00 98.69 129 LYS A O 1
ATOM 1085 N N . ASP A 1 130 ? -16.708 -8.037 5.439 1.00 98.44 130 ASP A N 1
ATOM 1086 C CA . ASP A 1 130 ? -16.930 -9.065 6.460 1.00 98.44 130 ASP A CA 1
ATOM 1087 C C . ASP A 1 130 ? -15.890 -8.958 7.583 1.00 98.44 130 ASP A C 1
ATOM 1089 O O . ASP A 1 130 ? -16.217 -9.008 8.772 1.00 98.44 130 ASP A O 1
ATOM 1093 N N . PHE A 1 131 ? -14.629 -8.714 7.216 1.00 98.44 131 PHE A N 1
ATOM 1094 C CA . PHE A 1 131 ? -13.559 -8.476 8.175 1.00 98.44 131 PHE A CA 1
ATOM 1095 C C . PHE A 1 131 ? -13.783 -7.207 9.005 1.00 98.44 131 PHE A C 1
ATOM 1097 O O . PHE A 1 131 ? -13.553 -7.237 10.214 1.00 98.44 131 PHE A O 1
ATOM 1104 N N . LEU A 1 132 ? -14.252 -6.104 8.410 1.00 98.56 132 LEU A N 1
ATOM 1105 C CA . LEU A 1 132 ? -14.576 -4.883 9.158 1.00 98.56 132 LEU A CA 1
ATOM 1106 C C . LEU A 1 132 ? -15.711 -5.125 10.153 1.00 98.56 132 LEU A C 1
ATOM 1108 O O . LEU A 1 132 ? -15.596 -4.715 11.308 1.00 98.56 132 LEU A O 1
ATOM 1112 N N . ALA A 1 133 ? -16.759 -5.838 9.741 1.00 98.19 133 ALA A N 1
ATOM 1113 C CA . ALA A 1 133 ? -17.884 -6.171 10.608 1.00 98.19 133 ALA A CA 1
ATOM 1114 C C . ALA A 1 133 ? -17.451 -7.027 11.810 1.00 98.19 133 ALA A C 1
ATOM 1116 O O . ALA A 1 133 ? -17.919 -6.802 12.931 1.00 98.19 133 ALA A O 1
ATOM 1117 N N . GLN A 1 134 ? -16.526 -7.968 11.582 1.00 97.56 134 GLN A N 1
ATOM 1118 C CA . GLN A 1 134 ? -16.022 -8.892 12.598 1.00 97.56 134 GLN A CA 1
ATOM 1119 C C . GLN A 1 134 ? -14.970 -8.268 13.525 1.00 97.56 134 GLN A C 1
ATOM 1121 O O . GLN A 1 134 ? -15.042 -8.445 14.739 1.00 97.56 134 GLN A O 1
ATOM 1126 N N . LYS A 1 135 ? -13.950 -7.615 12.961 1.00 97.25 135 LYS A N 1
ATOM 1127 C CA . LYS A 1 135 ? -12.754 -7.170 13.695 1.00 97.25 135 LYS A CA 1
ATOM 1128 C C . LYS A 1 135 ? -12.830 -5.722 14.152 1.00 97.25 135 LYS A C 1
ATOM 1130 O O . LYS A 1 135 ? -12.193 -5.393 15.142 1.00 97.25 135 LYS A O 1
ATOM 1135 N N . ARG A 1 136 ? -13.604 -4.887 13.451 1.00 97.06 136 ARG A N 1
ATOM 1136 C CA . ARG A 1 136 ? -13.834 -3.469 13.765 1.00 97.06 136 ARG A CA 1
ATOM 1137 C C . ARG A 1 136 ? -12.546 -2.695 14.094 1.00 97.06 136 ARG A C 1
ATOM 1139 O O . ARG A 1 136 ? -12.442 -2.151 15.194 1.00 97.06 136 ARG A O 1
ATOM 1146 N N . PRO A 1 137 ? -11.567 -2.634 13.167 1.00 98.06 137 PRO A N 1
ATOM 1147 C CA . PRO A 1 137 ? -10.411 -1.763 13.360 1.00 98.06 137 PRO A CA 1
ATOM 1148 C C . PRO A 1 137 ? -10.872 -0.325 13.602 1.00 98.06 137 PRO A C 1
ATOM 1150 O O . PRO A 1 137 ? -11.888 0.101 13.055 1.00 98.06 137 PRO A O 1
ATOM 1153 N N . ALA A 1 138 ? -10.105 0.444 14.370 1.00 97.75 138 ALA A N 1
ATOM 1154 C CA . ALA A 1 138 ? -10.422 1.846 14.617 1.00 97.75 138 ALA A CA 1
ATOM 1155 C C . ALA A 1 138 ? -10.352 2.689 13.332 1.00 97.75 138 ALA A C 1
ATOM 1157 O O . ALA A 1 138 ? -11.135 3.627 13.158 1.00 97.75 138 ALA A O 1
ATOM 1158 N N . ASN A 1 139 ? -9.423 2.358 12.426 1.00 98.19 139 ASN A N 1
ATOM 1159 C CA . ASN A 1 139 ? -9.156 3.141 11.227 1.00 98.19 139 ASN A CA 1
ATOM 1160 C C . ASN A 1 139 ? -8.857 2.269 10.000 1.00 98.19 139 ASN A C 1
ATOM 1162 O O . ASN A 1 139 ? -8.148 1.262 10.090 1.00 98.19 139 ASN A O 1
ATOM 1166 N N . ILE A 1 140 ? -9.309 2.717 8.828 1.00 98.00 140 ILE A N 1
ATOM 1167 C CA . ILE A 1 140 ? -8.914 2.163 7.529 1.00 98.00 140 ILE A CA 1
ATOM 1168 C C . ILE A 1 140 ? -8.352 3.235 6.593 1.00 98.00 140 ILE A C 1
ATOM 1170 O O . ILE A 1 140 ? -8.791 4.389 6.591 1.00 98.00 140 ILE A O 1
ATOM 1174 N N . TYR A 1 141 ? -7.406 2.834 5.747 1.00 97.31 141 TYR A N 1
ATOM 1175 C CA . TYR A 1 141 ? -6.689 3.734 4.853 1.00 97.31 141 TYR A CA 1
ATOM 1176 C C . TYR A 1 141 ? -6.554 3.153 3.452 1.00 97.31 141 TYR A C 1
ATOM 1178 O O . TYR A 1 141 ? -5.947 2.103 3.273 1.00 97.31 141 TYR A O 1
ATOM 1186 N N . PHE A 1 142 ? -7.026 3.863 2.433 1.00 95.19 142 PHE A N 1
ATOM 1187 C CA . PHE A 1 142 ? -6.805 3.475 1.036 1.00 95.19 142 PHE A CA 1
ATOM 1188 C C . PHE A 1 142 ? -5.564 4.173 0.481 1.00 95.19 142 PHE A C 1
ATOM 1190 O O . PHE A 1 142 ? -5.446 5.384 0.638 1.00 95.19 142 PHE A O 1
ATOM 1197 N N . THR A 1 143 ? -4.659 3.472 -0.211 1.00 89.56 143 THR A N 1
ATOM 1198 C CA . THR A 1 143 ? -3.402 4.078 -0.711 1.00 89.56 143 THR A CA 1
ATOM 1199 C C . THR A 1 143 ? -3.304 4.127 -2.243 1.00 89.56 143 THR A C 1
ATOM 1201 O O . THR A 1 143 ? -2.357 3.618 -2.856 1.00 89.56 143 THR A O 1
ATOM 1204 N N . LEU A 1 144 ? -4.293 4.731 -2.891 1.00 77.94 144 LEU A N 1
ATOM 1205 C CA . LEU A 1 144 ? -4.446 4.695 -4.349 1.00 77.94 144 LEU A CA 1
ATOM 1206 C C . LEU A 1 144 ? -3.812 5.889 -5.066 1.00 77.94 144 LEU A C 1
ATOM 1208 O O . LEU A 1 144 ? -3.563 6.948 -4.487 1.00 77.94 144 LEU A O 1
ATOM 1212 N N . LEU A 1 145 ? -3.529 5.703 -6.358 1.00 69.81 145 LEU A N 1
ATOM 1213 C CA . LEU A 1 145 ? -3.005 6.759 -7.227 1.00 69.81 145 LEU A CA 1
ATOM 1214 C C . LEU A 1 145 ? -4.112 7.611 -7.848 1.00 69.81 145 LEU A C 1
ATOM 1216 O O . LEU A 1 145 ? -3.895 8.812 -8.065 1.00 69.81 145 LEU A O 1
ATOM 1220 N N . SER A 1 146 ? -5.262 7.007 -8.163 1.00 67.00 146 SER A N 1
ATOM 1221 C CA . SER A 1 146 ? -6.408 7.735 -8.699 1.00 67.00 146 SER A CA 1
ATOM 1222 C C . SER A 1 146 ? -7.377 8.188 -7.607 1.00 67.00 146 SER A C 1
ATOM 1224 O O . SER A 1 146 ? -7.810 7.406 -6.766 1.00 67.00 146 SER A O 1
ATOM 1226 N N . THR A 1 147 ? -7.745 9.467 -7.652 1.00 64.94 147 THR A N 1
ATOM 1227 C CA . THR A 1 147 ? -8.788 10.073 -6.810 1.00 64.94 147 THR A CA 1
ATOM 1228 C C . THR A 1 147 ? -9.937 10.641 -7.641 1.00 64.94 147 THR A C 1
ATOM 1230 O O . THR A 1 147 ? -10.828 11.276 -7.089 1.00 64.94 147 THR A O 1
ATOM 1233 N N . ASP A 1 148 ? -9.925 10.457 -8.965 1.00 67.00 148 ASP A N 1
ATOM 1234 C CA . ASP A 1 148 ? -10.851 11.142 -9.876 1.00 67.00 148 ASP A CA 1
ATOM 1235 C C . ASP A 1 148 ? -12.252 10.512 -9.951 1.00 67.00 148 ASP A C 1
ATOM 1237 O O . ASP A 1 148 ? -13.100 10.993 -10.700 1.00 67.00 148 ASP A O 1
ATOM 1241 N N . GLY A 1 149 ? -12.510 9.458 -9.168 1.00 67.62 149 GLY A N 1
ATOM 1242 C CA . GLY A 1 149 ? -13.814 8.799 -9.054 1.00 67.62 149 GLY A CA 1
ATOM 1243 C C . GLY A 1 149 ? -14.266 8.050 -10.311 1.00 67.62 149 GLY A C 1
ATOM 1244 O O . GLY A 1 149 ? -15.311 7.409 -10.286 1.00 67.62 149 GLY A O 1
ATOM 1245 N N . ARG A 1 150 ? -13.494 8.112 -11.405 1.00 78.62 150 ARG A N 1
ATOM 1246 C CA . ARG A 1 150 ? -13.813 7.473 -12.694 1.00 78.62 150 ARG A CA 1
ATOM 1247 C C . ARG A 1 150 ? -13.221 6.078 -12.829 1.00 78.62 150 ARG A C 1
ATOM 1249 O O . ARG A 1 150 ? -13.591 5.344 -13.735 1.00 78.62 150 ARG A O 1
ATOM 1256 N N . SER A 1 151 ? -12.307 5.735 -11.932 1.00 87.44 151 SER A N 1
ATOM 1257 C CA . SER A 1 151 ? -11.646 4.440 -11.899 1.00 87.44 151 SER A CA 1
ATOM 1258 C C . SER A 1 151 ? -12.606 3.302 -11.524 1.00 87.44 151 SER A C 1
ATOM 1260 O O . SER A 1 151 ? -13.456 3.495 -10.647 1.00 87.44 151 SER A O 1
ATOM 1262 N N . LEU A 1 152 ? -12.403 2.105 -12.097 1.00 91.62 152 LEU A N 1
ATOM 1263 C CA . LEU A 1 152 ? -13.136 0.873 -11.740 1.00 91.62 152 LEU A CA 1
ATOM 1264 C C . LEU A 1 152 ? -12.943 0.468 -10.267 1.00 91.62 152 LEU A C 1
ATOM 1266 O O . LEU A 1 152 ? -13.767 -0.260 -9.715 1.00 91.62 152 LEU A O 1
ATOM 1270 N N . PHE A 1 153 ? -11.898 0.972 -9.603 1.00 92.50 153 PHE A N 1
ATOM 1271 C CA . PHE A 1 153 ? -11.678 0.777 -8.167 1.00 92.50 153 PHE A CA 1
ATOM 1272 C C . PHE A 1 153 ? -12.646 1.609 -7.313 1.00 92.50 153 PHE A C 1
ATOM 1274 O O . PHE A 1 153 ? -12.988 1.211 -6.199 1.00 92.50 153 PHE A O 1
ATOM 1281 N N . SER A 1 154 ? -13.127 2.748 -7.829 1.00 92.56 154 SER A N 1
ATOM 1282 C CA . SER A 1 154 ? -13.926 3.721 -7.066 1.00 92.56 154 SER A CA 1
ATOM 1283 C C . SER A 1 154 ? -15.214 3.124 -6.491 1.00 92.56 154 SER A C 1
ATOM 1285 O O . SER A 1 154 ? -15.443 3.307 -5.295 1.00 92.56 154 SER A O 1
ATOM 1287 N N . PRO A 1 155 ? -16.031 2.368 -7.256 1.00 94.31 155 PRO A N 1
ATOM 1288 C CA . PRO A 1 155 ? -17.211 1.706 -6.703 1.00 94.31 155 PRO A CA 1
ATOM 1289 C C . PRO A 1 155 ? -16.889 0.709 -5.584 1.00 94.31 155 PRO A C 1
ATOM 1291 O O . PRO A 1 155 ? -17.661 0.593 -4.638 1.00 94.31 155 PRO A O 1
ATOM 1294 N N . GLN A 1 156 ? -15.758 0.000 -5.661 1.00 96.88 156 GLN A N 1
ATOM 1295 C CA . GLN A 1 156 ? -15.373 -0.974 -4.634 1.00 96.88 156 GLN A CA 1
ATOM 1296 C C . GLN A 1 156 ? -14.934 -0.288 -3.341 1.00 96.88 156 GLN A C 1
ATOM 1298 O O . GLN A 1 156 ? -15.331 -0.701 -2.255 1.00 96.88 156 GLN A O 1
ATOM 1303 N N . ILE A 1 157 ? -14.170 0.798 -3.459 1.00 95.75 157 ILE A N 1
ATOM 1304 C CA . ILE A 1 157 ? -13.763 1.624 -2.317 1.00 95.75 157 ILE A CA 1
ATOM 1305 C C . ILE A 1 157 ? -14.992 2.222 -1.639 1.00 95.75 157 ILE A C 1
ATOM 1307 O O . ILE A 1 157 ? -15.116 2.111 -0.427 1.00 95.75 157 ILE A O 1
ATOM 1311 N N . LEU A 1 158 ? -15.931 2.779 -2.414 1.00 95.62 158 LEU A N 1
ATOM 1312 C CA . LEU A 1 158 ? -17.158 3.372 -1.874 1.00 95.62 158 LEU A CA 1
ATOM 1313 C C . LEU A 1 158 ? -17.976 2.366 -1.057 1.00 95.62 158 LEU A C 1
ATOM 1315 O O . LEU A 1 158 ? -18.488 2.727 -0.003 1.00 95.62 158 LEU A O 1
ATOM 1319 N N . LYS A 1 159 ? -18.070 1.102 -1.494 1.00 97.94 159 LYS A N 1
ATOM 1320 C CA . LYS A 1 159 ? -18.742 0.047 -0.715 1.00 97.94 159 LYS A CA 1
ATOM 1321 C C . LYS A 1 159 ? -18.062 -0.193 0.636 1.00 97.94 159 LYS A C 1
ATOM 1323 O O . LYS A 1 159 ? -18.751 -0.362 1.635 1.00 97.94 159 LYS A O 1
ATOM 1328 N N . ILE A 1 160 ? -16.728 -0.207 0.669 1.00 98.50 160 ILE A N 1
ATOM 1329 C CA . ILE A 1 160 ? -15.955 -0.415 1.904 1.00 98.50 160 ILE A CA 1
ATOM 1330 C C . ILE A 1 160 ? -16.050 0.818 2.813 1.00 98.50 160 ILE A C 1
ATOM 1332 O O . ILE A 1 160 ? -16.222 0.675 4.018 1.00 98.50 160 ILE A O 1
ATOM 1336 N N . GLU A 1 161 ? -15.986 2.029 2.255 1.00 97.62 161 GLU A N 1
ATOM 1337 C CA . GLU A 1 161 ? -16.161 3.284 3.000 1.00 97.62 161 GLU A CA 1
ATOM 1338 C C . GLU A 1 161 ? -17.560 3.384 3.622 1.00 97.62 161 GLU A C 1
ATOM 1340 O O . GLU A 1 161 ? -17.692 3.804 4.770 1.00 97.62 161 GLU A O 1
ATOM 1345 N N . GLN A 1 162 ? -18.600 2.969 2.893 1.00 98.31 162 GLN A N 1
ATOM 1346 C CA . GLN A 1 162 ? -19.972 2.917 3.403 1.00 98.31 162 GLN A CA 1
ATOM 1347 C C . GLN A 1 162 ? -20.115 1.919 4.556 1.00 98.31 162 GLN A C 1
ATOM 1349 O O . GLN A 1 162 ? -20.715 2.265 5.570 1.00 98.31 162 GLN A O 1
ATOM 1354 N N . GLU A 1 163 ? -19.539 0.720 4.426 1.00 98.56 163 GLU A N 1
ATOM 1355 C CA . GLU A 1 163 ? -19.507 -0.275 5.506 1.00 98.56 163 GLU A CA 1
ATOM 1356 C C . GLU A 1 163 ? -18.778 0.276 6.742 1.00 98.56 163 GLU A C 1
ATOM 1358 O O . GLU A 1 163 ? -19.305 0.244 7.851 1.00 98.56 163 GLU A O 1
ATOM 1363 N N . ALA A 1 164 ? -17.592 0.862 6.548 1.00 98.31 164 ALA A N 1
ATOM 1364 C CA . ALA A 1 164 ? -16.817 1.471 7.624 1.00 98.31 164 ALA A CA 1
ATOM 1365 C C . ALA A 1 164 ? -17.615 2.568 8.344 1.00 98.31 164 ALA A C 1
ATOM 1367 O O . ALA A 1 164 ? -17.688 2.569 9.571 1.00 98.31 164 ALA A O 1
ATOM 1368 N N . LEU A 1 165 ? -18.277 3.455 7.594 1.00 97.88 165 LEU A N 1
ATOM 1369 C CA . LEU A 1 165 ? -19.113 4.515 8.154 1.00 97.88 165 LEU A CA 1
ATOM 1370 C C . LEU A 1 165 ? -20.279 3.957 8.985 1.00 97.88 165 LEU A C 1
ATOM 1372 O O . LEU A 1 165 ? -20.542 4.466 10.072 1.00 97.88 165 LEU A O 1
ATOM 1376 N N . GLN A 1 166 ? -20.957 2.909 8.507 1.00 98.44 166 GLN A N 1
ATOM 1377 C CA . GLN A 1 166 ? -22.052 2.257 9.241 1.00 98.44 166 GLN A CA 1
ATOM 1378 C C . GLN A 1 166 ? -21.580 1.627 10.555 1.00 98.44 166 GLN A C 1
ATOM 1380 O O . GLN A 1 166 ? -22.308 1.638 11.547 1.00 98.44 166 GLN A O 1
ATOM 1385 N N . LEU A 1 167 ? -20.351 1.111 10.573 1.00 98.25 167 LEU A N 1
ATOM 1386 C CA . LEU A 1 167 ? -19.724 0.510 11.748 1.00 98.25 167 LEU A CA 1
ATOM 1387 C C . LEU A 1 167 ? -19.053 1.536 12.678 1.00 98.25 167 LEU A C 1
ATOM 1389 O O . LEU A 1 167 ? -18.528 1.146 13.720 1.00 98.25 167 LEU A O 1
ATOM 1393 N N . GLY A 1 168 ? -19.057 2.827 12.325 1.00 97.75 168 GLY A N 1
ATOM 1394 C CA . GLY A 1 168 ? -18.375 3.879 13.087 1.00 97.75 168 GLY A 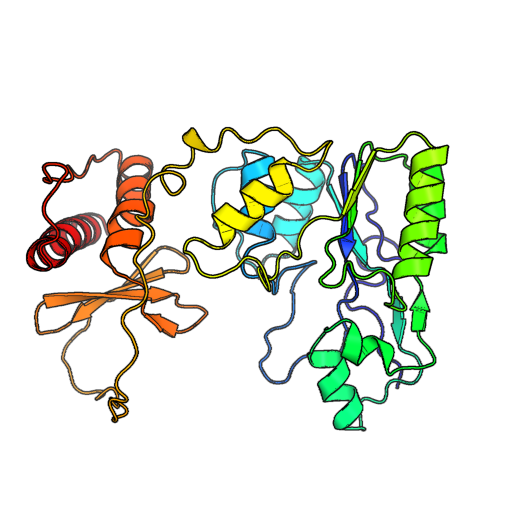CA 1
ATOM 1395 C C . GLY A 1 168 ? -16.845 3.821 12.997 1.00 97.75 168 GLY A C 1
ATOM 1396 O O . GLY A 1 168 ? -16.160 4.317 13.887 1.00 97.75 168 GLY A O 1
ATOM 1397 N N . ILE A 1 169 ? -16.308 3.204 11.944 1.00 98.12 169 ILE A N 1
ATOM 1398 C CA . ILE A 1 169 ? -14.875 3.077 11.674 1.00 98.12 169 ILE A CA 1
ATOM 1399 C C . ILE A 1 169 ? -14.404 4.293 10.872 1.00 98.12 169 ILE A C 1
ATOM 1401 O O . ILE A 1 169 ? -14.966 4.625 9.820 1.00 98.12 169 ILE A O 1
ATOM 1405 N N . ASN A 1 170 ? -13.330 4.939 11.330 1.00 97.62 170 ASN A N 1
ATOM 1406 C CA . ASN A 1 170 ? -12.735 6.052 10.596 1.00 97.62 170 ASN A CA 1
ATOM 1407 C C . ASN A 1 170 ? -12.143 5.547 9.281 1.00 97.62 170 ASN A C 1
ATOM 1409 O O . ASN A 1 170 ? -11.447 4.533 9.244 1.00 97.62 170 ASN A O 1
ATOM 1413 N N . ASN A 1 171 ? -12.366 6.278 8.195 1.00 96.56 171 ASN A N 1
ATOM 1414 C CA . ASN A 1 171 ? -11.781 5.947 6.904 1.00 96.56 171 ASN A CA 1
ATOM 1415 C C . ASN A 1 171 ? -11.156 7.179 6.252 1.00 96.56 171 ASN A C 1
ATOM 1417 O O . ASN A 1 171 ? -11.608 8.310 6.433 1.00 96.56 171 ASN A O 1
ATOM 1421 N N . SER A 1 172 ? -10.062 6.967 5.527 1.00 95.06 172 SER A N 1
ATOM 1422 C CA . SER A 1 172 ? -9.363 8.026 4.803 1.00 95.06 172 SER A CA 1
ATOM 1423 C C . SER A 1 172 ? -8.686 7.486 3.550 1.00 95.06 172 SER A C 1
ATOM 1425 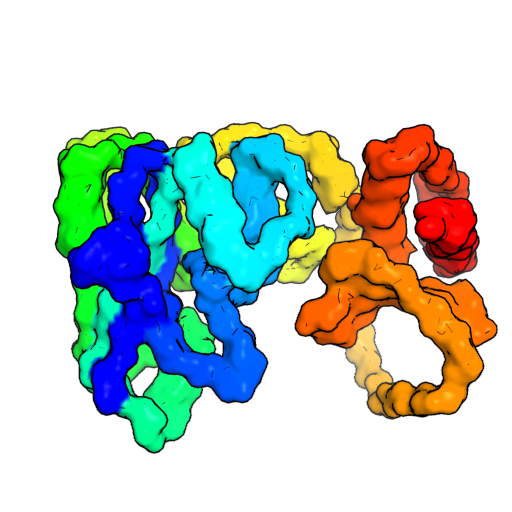O O . SER A 1 172 ? -8.199 6.357 3.506 1.00 95.06 172 SER A O 1
ATOM 1427 N N . ARG A 1 173 ? -8.607 8.321 2.512 1.00 93.50 173 ARG A N 1
ATOM 1428 C CA . ARG A 1 173 ? -7.821 8.029 1.310 1.00 93.50 173 ARG A CA 1
ATOM 1429 C C . ARG A 1 173 ? -6.472 8.727 1.421 1.00 93.50 173 ARG A C 1
ATOM 1431 O O . ARG A 1 173 ? -6.385 9.949 1.333 1.00 93.50 173 ARG A O 1
ATOM 1438 N N . LEU A 1 174 ? -5.423 7.945 1.628 1.00 92.69 174 LEU A N 1
ATOM 1439 C CA . LEU A 1 174 ? -4.052 8.418 1.716 1.00 92.69 174 LEU A CA 1
ATOM 1440 C C . LEU A 1 174 ? -3.453 8.628 0.327 1.00 92.69 174 LEU A C 1
ATOM 1442 O O . LEU A 1 174 ? -3.758 7.928 -0.641 1.00 92.69 174 LEU A O 1
ATOM 1446 N N . HIS A 1 175 ? -2.521 9.575 0.243 1.00 90.31 175 HIS A N 1
ATOM 1447 C CA . HIS A 1 175 ? -1.718 9.754 -0.962 1.00 90.31 175 HIS A CA 1
ATOM 1448 C C . HIS A 1 175 ? -0.892 8.487 -1.240 1.00 90.31 175 HIS A C 1
ATOM 1450 O O . HIS A 1 175 ? -0.300 7.930 -0.318 1.00 90.31 175 HIS A O 1
ATOM 1456 N N . SER A 1 176 ? -0.801 8.044 -2.499 1.00 88.62 176 SER A N 1
ATOM 1457 C CA . SER A 1 176 ? -0.053 6.826 -2.847 1.00 88.62 176 SER A CA 1
ATOM 1458 C C . SER A 1 176 ? 1.395 6.844 -2.328 1.00 88.62 176 SER A C 1
ATOM 1460 O O . SER A 1 176 ? 2.149 7.784 -2.618 1.00 88.62 176 SER A O 1
ATOM 1462 N N . PRO A 1 177 ? 1.860 5.765 -1.676 1.00 88.19 177 PRO A N 1
ATOM 1463 C CA . PRO A 1 177 ? 3.198 5.705 -1.107 1.00 88.19 177 PRO A CA 1
ATOM 1464 C C . PRO A 1 177 ? 4.301 5.615 -2.163 1.00 88.19 177 PRO A C 1
ATOM 1466 O O . PRO A 1 177 ? 5.475 5.697 -1.832 1.00 88.19 177 PRO A O 1
ATOM 1469 N N . THR A 1 178 ? 3.963 5.484 -3.449 1.00 83.31 178 THR A N 1
ATOM 1470 C CA . THR A 1 178 ? 4.938 5.609 -4.547 1.00 83.31 178 THR A CA 1
ATOM 1471 C C . THR A 1 178 ? 5.536 7.018 -4.648 1.00 83.31 178 THR A C 1
ATOM 1473 O O . THR A 1 178 ? 6.546 7.225 -5.323 1.00 83.31 178 THR A O 1
ATOM 1476 N N . GLY A 1 179 ? 4.896 8.011 -4.020 1.00 81.56 179 GLY A N 1
ATOM 1477 C CA . GLY A 1 179 ? 5.267 9.419 -4.103 1.00 81.56 179 GLY A CA 1
ATOM 1478 C C . GLY A 1 179 ? 4.994 10.052 -5.471 1.00 81.56 179 GLY A C 1
ATOM 1479 O O . GLY A 1 179 ? 5.385 11.197 -5.723 1.00 81.56 179 GLY A O 1
ATOM 1480 N N . ALA A 1 180 ? 4.322 9.335 -6.377 1.00 82.25 180 ALA A N 1
ATOM 1481 C CA . ALA A 1 180 ? 3.874 9.909 -7.635 1.00 82.25 180 ALA A CA 1
ATOM 1482 C C . ALA A 1 180 ? 2.901 11.064 -7.358 1.00 82.25 180 ALA A C 1
ATOM 1484 O O . ALA A 1 180 ? 2.121 11.018 -6.414 1.00 82.25 180 ALA A O 1
ATOM 1485 N N . ARG A 1 181 ? 2.948 12.119 -8.180 1.00 81.38 181 ARG A N 1
ATOM 1486 C CA . ARG A 1 181 ? 2.096 13.321 -8.051 1.00 81.38 181 ARG A CA 1
ATOM 1487 C C . ARG A 1 181 ? 2.269 14.140 -6.753 1.00 81.38 181 ARG A C 1
ATOM 1489 O O . ARG A 1 181 ? 1.517 15.091 -6.564 1.00 81.38 181 ARG A O 1
ATOM 1496 N N . LEU A 1 182 ? 3.269 13.863 -5.905 1.00 78.44 182 LEU A N 1
ATOM 1497 C CA . LEU A 1 182 ? 3.574 14.725 -4.744 1.00 78.44 182 LEU A CA 1
ATOM 1498 C C . LEU A 1 182 ? 4.099 16.114 -5.146 1.00 78.44 182 LEU A C 1
ATOM 1500 O O . LEU A 1 182 ? 3.907 17.079 -4.418 1.00 78.44 182 LEU A O 1
ATOM 1504 N N . GLY A 1 183 ? 4.665 16.240 -6.350 1.00 73.62 183 GLY A N 1
ATOM 1505 C CA . GLY A 1 183 ? 5.206 17.488 -6.883 1.00 73.62 183 GLY A CA 1
ATOM 1506 C C . GLY A 1 183 ? 6.721 17.428 -7.083 1.00 73.62 183 GLY A C 1
ATOM 1507 O O . GLY A 1 183 ? 7.335 16.359 -7.070 1.00 73.62 183 GLY A O 1
ATOM 1508 N N . ASN A 1 184 ? 7.330 18.589 -7.336 1.00 60.41 184 ASN A N 1
ATOM 1509 C CA . ASN A 1 184 ? 8.785 18.740 -7.369 1.00 60.41 184 ASN A CA 1
ATOM 1510 C C . ASN A 1 184 ? 9.252 19.258 -5.999 1.00 60.41 184 ASN A C 1
ATOM 1512 O O . ASN A 1 184 ? 8.870 20.358 -5.620 1.00 60.41 184 ASN A O 1
ATOM 1516 N N . GLY A 1 185 ? 10.090 18.497 -5.298 1.00 56.28 185 GLY A N 1
ATOM 1517 C CA . GLY A 1 185 ? 10.722 18.881 -4.032 1.00 56.28 185 GLY A CA 1
ATOM 1518 C C . GLY A 1 185 ? 11.325 17.653 -3.350 1.00 56.28 185 GLY A C 1
ATOM 1519 O O . GLY A 1 185 ? 10.862 16.535 -3.592 1.00 56.28 185 GLY A O 1
ATOM 1520 N N . VAL A 1 186 ? 12.389 17.845 -2.579 1.00 57.53 186 VAL A N 1
ATOM 1521 C CA . VAL A 1 186 ? 13.062 16.799 -1.800 1.00 57.53 186 VAL A CA 1
ATOM 1522 C C . VAL A 1 186 ? 12.990 17.219 -0.324 1.00 57.53 186 VAL A C 1
ATOM 1524 O O . VAL A 1 186 ? 13.067 18.412 -0.054 1.00 57.53 186 VAL A O 1
ATOM 1527 N N . PRO A 1 187 ? 12.804 16.283 0.625 1.00 69.69 187 PRO A N 1
ATOM 1528 C CA . PRO A 1 187 ? 12.525 14.856 0.435 1.00 69.69 187 PRO A CA 1
ATOM 1529 C C . PRO A 1 187 ? 11.056 14.571 0.075 1.00 69.69 187 PRO A C 1
ATOM 1531 O O . PRO A 1 187 ? 10.133 15.115 0.671 1.00 69.69 187 PRO A O 1
ATOM 1534 N N . ARG A 1 188 ? 10.810 13.658 -0.878 1.00 80.12 188 ARG A N 1
ATOM 1535 C CA . ARG A 1 188 ? 9.441 13.211 -1.223 1.00 80.12 188 ARG A CA 1
ATOM 1536 C C . ARG A 1 188 ? 8.729 12.517 -0.065 1.00 80.12 188 ARG A C 1
ATOM 1538 O O . ARG A 1 188 ? 7.514 12.613 0.034 1.00 80.12 188 ARG A O 1
ATOM 1545 N N . LEU A 1 189 ? 9.487 11.836 0.790 1.00 83.38 189 LEU A N 1
ATOM 1546 C CA . LEU A 1 189 ? 8.956 11.200 1.986 1.00 83.38 189 LEU A CA 1
ATOM 1547 C C . LEU A 1 189 ? 8.319 12.223 2.931 1.00 83.38 189 LEU A C 1
ATOM 1549 O O . LEU A 1 189 ? 7.227 11.987 3.419 1.00 83.38 189 LEU A O 1
ATOM 1553 N N . HIS A 1 190 ? 8.942 13.390 3.105 1.00 81.44 190 HIS A N 1
ATOM 1554 C CA . HIS A 1 190 ? 8.390 14.451 3.939 1.00 81.44 190 HIS A CA 1
ATOM 1555 C C . HIS A 1 190 ? 7.014 14.907 3.439 1.00 81.44 190 HIS A C 1
ATOM 1557 O O . HIS A 1 190 ? 6.044 14.866 4.182 1.00 81.44 190 HIS A O 1
ATOM 1563 N N . GLN A 1 191 ? 6.903 15.223 2.147 1.00 85.19 191 GLN A N 1
ATOM 1564 C CA . GLN A 1 191 ? 5.620 15.610 1.547 1.00 85.19 191 GLN A CA 1
ATOM 1565 C C . GLN A 1 191 ? 4.569 14.498 1.642 1.00 85.19 191 GLN A C 1
ATOM 1567 O O . GLN A 1 191 ? 3.375 14.781 1.700 1.00 85.19 191 GLN A O 1
ATOM 1572 N N . LEU A 1 192 ? 4.995 13.231 1.614 1.00 88.69 192 LEU A N 1
ATOM 1573 C CA . LEU A 1 192 ? 4.096 12.102 1.819 1.00 88.69 192 LEU A CA 1
ATOM 1574 C C . LEU A 1 192 ? 3.562 12.095 3.255 1.00 88.69 192 LEU A C 1
ATOM 1576 O O . LEU A 1 192 ? 2.349 12.043 3.432 1.00 88.69 192 LEU A O 1
ATOM 1580 N N . VAL A 1 193 ? 4.451 12.198 4.248 1.00 89.38 193 VAL A N 1
ATOM 1581 C CA . VAL A 1 193 ? 4.092 12.226 5.673 1.00 89.38 193 VAL A CA 1
ATOM 1582 C C . VAL A 1 193 ? 3.221 13.437 5.986 1.00 89.38 193 VAL A C 1
ATOM 1584 O O . VAL A 1 193 ? 2.179 13.262 6.599 1.00 89.38 193 VAL A O 1
ATOM 1587 N N . GLU A 1 194 ? 3.553 14.636 5.498 1.00 88.31 194 GLU A N 1
ATOM 1588 C CA . GLU A 1 194 ? 2.706 15.829 5.648 1.00 88.31 194 GLU A CA 1
ATOM 1589 C C . GLU A 1 194 ? 1.289 15.583 5.125 1.00 88.31 194 GLU A C 1
ATOM 1591 O O . GLU A 1 194 ? 0.316 15.901 5.802 1.00 88.31 194 GLU A O 1
ATOM 1596 N N . ARG A 1 195 ? 1.149 14.984 3.934 1.00 89.44 195 ARG A N 1
ATOM 1597 C CA . ARG A 1 195 ? -0.174 14.674 3.374 1.00 89.44 195 ARG A CA 1
ATOM 1598 C C . ARG A 1 195 ? -0.915 13.613 4.172 1.00 89.44 195 ARG A C 1
ATOM 1600 O O . ARG A 1 195 ? -2.134 13.685 4.267 1.00 89.44 195 ARG A O 1
ATOM 1607 N N . TRP A 1 196 ? -0.203 12.625 4.701 1.00 92.19 196 TRP A N 1
ATOM 1608 C CA . TRP A 1 196 ? -0.797 11.583 5.533 1.00 92.19 196 TRP A CA 1
ATOM 1609 C C . TRP A 1 196 ? -1.185 12.107 6.914 1.00 92.19 196 TRP A C 1
ATOM 1611 O O . TRP A 1 196 ? -2.208 11.690 7.432 1.00 92.19 196 TRP A O 1
ATOM 1621 N N . ASN A 1 197 ? -0.453 13.074 7.465 1.00 89.44 197 ASN A N 1
ATOM 1622 C CA . ASN A 1 197 ? -0.718 13.667 8.778 1.00 89.44 197 ASN A CA 1
ATOM 1623 C C . ASN A 1 197 ? -2.011 14.503 8.803 1.00 89.44 197 ASN A C 1
ATOM 1625 O O . ASN A 1 197 ? -2.518 14.841 9.863 1.00 89.44 197 ASN A O 1
ATOM 1629 N N . ILE A 1 198 ? -2.555 14.842 7.630 1.00 87.75 198 ILE A N 1
ATOM 1630 C CA . ILE A 1 198 ? -3.875 15.477 7.491 1.00 87.75 198 ILE A CA 1
ATOM 1631 C C . ILE A 1 198 ? -5.001 14.437 7.620 1.00 87.75 198 ILE A C 1
ATOM 1633 O O . ILE A 1 198 ? -6.142 14.795 7.911 1.00 87.75 198 ILE A O 1
ATOM 1637 N N . ALA A 1 199 ? -4.710 13.154 7.383 1.00 86.56 199 ALA A N 1
ATOM 1638 C CA . ALA A 1 199 ? -5.700 12.096 7.495 1.00 86.56 199 ALA A CA 1
ATOM 1639 C C . ALA A 1 199 ? -6.025 11.816 8.964 1.00 86.56 199 ALA A C 1
ATOM 1641 O O . ALA A 1 199 ? -5.147 11.719 9.818 1.00 86.56 199 ALA A O 1
ATOM 1642 N N . THR A 1 200 ? -7.309 11.643 9.252 1.00 84.69 200 THR A N 1
ATOM 1643 C CA . THR A 1 200 ? -7.781 11.356 10.604 1.00 84.69 200 THR A CA 1
ATOM 1644 C C . THR A 1 200 ? -7.374 9.951 11.042 1.00 84.69 200 THR A C 1
ATOM 1646 O O . THR A 1 200 ? -7.463 9.000 10.264 1.00 84.69 200 THR A O 1
ATOM 1649 N N . GLY A 1 201 ? -6.982 9.811 12.309 1.00 87.62 201 GLY A N 1
ATOM 1650 C CA . GLY A 1 201 ? -6.788 8.517 12.963 1.00 87.62 201 GLY A CA 1
ATOM 1651 C C . GLY A 1 201 ? -5.378 7.935 12.882 1.00 87.62 201 GLY A C 1
ATOM 1652 O O . GLY A 1 201 ? -5.089 6.987 13.606 1.00 87.62 201 GLY A O 1
ATOM 1653 N N . LEU A 1 202 ? -4.493 8.477 12.036 1.00 91.25 202 LEU A N 1
ATOM 1654 C CA . LEU A 1 202 ? -3.060 8.212 12.189 1.00 91.25 202 LEU A CA 1
ATOM 1655 C C . LEU A 1 202 ? -2.539 8.961 13.427 1.00 91.25 202 LEU A C 1
ATOM 1657 O O . LEU A 1 202 ? -3.079 10.023 13.753 1.00 91.25 202 LEU A O 1
ATOM 1661 N N . PRO A 1 203 ? -1.509 8.441 14.121 1.00 90.38 203 PRO A N 1
ATOM 1662 C CA . PRO A 1 203 ? -0.871 9.181 15.202 1.00 90.38 203 PRO A CA 1
ATOM 1663 C C . PRO A 1 203 ? -0.391 10.558 14.725 1.00 90.38 203 PRO A C 1
ATOM 1665 O O . PRO A 1 203 ? 0.070 10.711 13.595 1.00 90.38 203 PRO A O 1
ATOM 1668 N N . ASN A 1 204 ? -0.488 11.576 15.578 1.00 87.56 204 ASN A N 1
ATOM 1669 C CA . ASN A 1 204 ? 0.042 12.891 15.229 1.00 87.56 204 ASN A CA 1
ATOM 1670 C C . ASN A 1 204 ? 1.567 12.845 15.213 1.00 87.56 204 ASN A C 1
ATOM 1672 O O . ASN A 1 204 ? 2.189 12.476 16.206 1.00 87.56 204 ASN A O 1
ATOM 1676 N N . VAL A 1 205 ? 2.160 13.291 14.111 1.00 85.06 205 VAL A N 1
ATOM 1677 C CA . VAL A 1 205 ? 3.614 13.371 13.985 1.00 85.06 205 VAL A CA 1
ATOM 1678 C C . VAL A 1 205 ? 4.070 14.789 14.294 1.00 85.06 205 VAL A C 1
ATOM 1680 O O . VAL A 1 205 ? 3.690 15.741 13.609 1.00 85.06 205 VAL A O 1
ATOM 1683 N N . ASP A 1 206 ? 4.946 14.938 15.288 1.00 83.12 206 ASP A N 1
ATOM 1684 C CA . ASP A 1 206 ? 5.713 16.170 15.466 1.00 83.12 206 ASP A CA 1
ATOM 1685 C C . ASP A 1 206 ? 6.803 16.240 14.392 1.00 83.12 206 ASP A C 1
ATOM 1687 O O . ASP A 1 206 ? 7.942 15.801 14.575 1.00 83.12 206 ASP A O 1
ATOM 1691 N N . LEU A 1 207 ? 6.432 16.791 13.237 1.00 74.38 207 LEU A N 1
ATOM 1692 C CA . LEU A 1 207 ? 7.336 16.963 12.106 1.00 74.38 207 LEU A CA 1
ATOM 1693 C C . LEU A 1 207 ? 8.591 17.773 12.483 1.00 74.38 207 LEU A C 1
ATOM 1695 O O . LEU A 1 207 ? 9.630 17.589 11.857 1.00 74.38 207 LEU A O 1
ATOM 1699 N N . ALA A 1 208 ? 8.562 18.617 13.523 1.00 75.31 208 ALA A N 1
ATOM 1700 C CA . ALA A 1 208 ? 9.740 19.379 13.937 1.00 75.31 208 ALA A CA 1
ATOM 1701 C C . ALA A 1 208 ? 10.867 18.497 14.508 1.00 75.31 208 ALA A C 1
ATOM 1703 O O . ALA A 1 208 ? 12.035 18.871 14.403 1.00 75.31 208 ALA A O 1
ATOM 1704 N N . ARG A 1 209 ? 10.550 17.312 15.053 1.00 72.31 209 ARG A N 1
ATOM 1705 C CA . ARG A 1 209 ? 11.553 16.348 15.562 1.00 72.31 209 ARG A CA 1
ATOM 1706 C C . ARG A 1 209 ? 12.367 15.693 14.458 1.00 72.31 209 ARG A C 1
ATOM 1708 O O . ARG A 1 209 ? 13.455 15.171 14.690 1.00 72.31 209 ARG A O 1
ATOM 1715 N N . TYR A 1 210 ? 11.851 15.733 13.244 1.00 66.88 210 TYR A N 1
ATOM 1716 C CA . TYR A 1 210 ? 12.476 15.141 12.088 1.00 66.88 210 TYR A CA 1
ATOM 1717 C C . TYR A 1 210 ? 13.277 16.230 11.362 1.00 66.88 210 TYR A C 1
ATOM 1719 O O . TYR A 1 210 ? 12.770 16.913 10.487 1.00 66.88 210 TYR A O 1
ATOM 1727 N N . LEU A 1 211 ? 14.549 16.429 11.729 1.00 49.66 211 LEU A N 1
ATOM 1728 C CA . LEU A 1 211 ? 15.403 17.553 11.276 1.00 49.66 211 LEU A CA 1
ATOM 1729 C C . LEU A 1 211 ? 15.500 17.758 9.742 1.00 49.66 211 LEU A C 1
ATOM 1731 O O . LEU A 1 211 ? 15.846 18.849 9.288 1.00 49.66 211 LEU A O 1
ATOM 1735 N N . TYR A 1 212 ? 15.126 16.765 8.928 1.00 53.66 212 TYR A N 1
ATOM 1736 C CA . TYR A 1 212 ? 14.991 16.879 7.467 1.00 53.66 212 TYR A CA 1
ATOM 1737 C C . TYR A 1 212 ? 13.758 17.686 6.993 1.00 53.66 212 TYR A C 1
ATOM 1739 O O . TYR A 1 212 ? 13.585 17.894 5.790 1.00 53.66 212 TYR A O 1
ATOM 1747 N N . VAL A 1 213 ? 12.891 18.125 7.910 1.00 50.16 213 VAL A N 1
ATOM 1748 C CA . VAL A 1 213 ? 11.570 18.727 7.641 1.00 50.16 213 VAL A CA 1
ATOM 1749 C C . VAL A 1 213 ? 11.633 20.227 7.340 1.00 50.16 213 VAL A C 1
ATOM 1751 O O . VAL A 1 213 ? 10.792 20.729 6.599 1.00 50.16 213 VAL A O 1
ATOM 1754 N N . GLN A 1 214 ? 12.618 20.974 7.850 1.00 41.25 214 GLN A N 1
ATOM 1755 C CA . GLN A 1 214 ? 12.453 22.435 7.938 1.00 41.25 214 GLN A CA 1
ATOM 1756 C C . GLN A 1 214 ? 13.268 23.299 6.962 1.00 41.25 214 GLN A C 1
ATOM 1758 O O . GLN A 1 214 ? 12.970 24.483 6.850 1.00 41.25 214 GLN A O 1
ATOM 1763 N N . ASN A 1 215 ? 14.248 22.775 6.209 1.00 39.41 215 ASN A N 1
ATOM 1764 C CA . ASN A 1 215 ? 15.167 23.648 5.454 1.00 39.41 215 ASN A CA 1
ATOM 1765 C C . ASN A 1 215 ? 15.568 23.147 4.048 1.00 39.41 215 ASN A C 1
ATOM 1767 O O . ASN A 1 215 ? 16.731 22.814 3.810 1.00 39.41 215 ASN A O 1
ATOM 1771 N N . GLU A 1 216 ? 14.651 23.222 3.073 1.00 41.47 216 GLU A N 1
ATOM 1772 C CA . GLU A 1 216 ? 15.020 23.426 1.659 1.00 41.47 216 GLU A CA 1
ATOM 1773 C C . GLU A 1 216 ? 14.435 24.755 1.135 1.00 41.47 216 GLU A C 1
ATOM 1775 O O . GLU A 1 216 ? 13.214 24.900 1.031 1.00 41.47 216 GLU A O 1
ATOM 1780 N N . PRO A 1 217 ? 15.259 25.746 0.738 1.00 41.06 217 PRO A N 1
ATOM 1781 C CA . PRO A 1 217 ? 14.749 26.885 -0.011 1.00 41.06 217 PRO A CA 1
ATOM 1782 C C . PRO A 1 217 ? 14.232 26.410 -1.376 1.00 41.06 217 PRO A C 1
ATOM 1784 O O . PRO A 1 217 ? 14.950 25.747 -2.127 1.00 41.06 217 PRO A O 1
ATOM 1787 N N . LYS A 1 218 ? 12.994 26.793 -1.724 1.00 39.88 218 LYS A N 1
ATOM 1788 C CA . LYS A 1 218 ? 12.383 26.571 -3.047 1.00 39.88 218 LYS A CA 1
ATOM 1789 C C . LYS A 1 218 ? 13.243 27.214 -4.142 1.00 39.88 218 LYS A C 1
ATOM 1791 O O . LYS A 1 218 ? 13.049 28.375 -4.501 1.00 39.88 218 LYS A O 1
ATOM 1796 N N . GLU A 1 219 ? 14.201 26.478 -4.695 1.00 39.16 219 GLU A N 1
ATOM 1797 C CA . GLU A 1 219 ? 15.025 26.979 -5.791 1.00 39.16 219 GLU A CA 1
ATOM 1798 C C . GLU A 1 219 ? 14.220 26.943 -7.100 1.00 39.16 219 GLU A C 1
ATOM 1800 O O . GLU A 1 219 ? 13.811 25.885 -7.590 1.00 39.16 219 GLU A O 1
ATOM 1805 N N . LYS A 1 220 ? 13.965 28.124 -7.678 1.00 39.41 220 LYS A N 1
ATOM 1806 C CA . LYS A 1 220 ? 13.388 28.251 -9.023 1.00 39.41 220 LYS A CA 1
ATOM 1807 C C . LYS A 1 220 ? 14.313 27.527 -10.006 1.00 39.41 220 LYS A C 1
ATOM 1809 O O . LYS A 1 220 ? 15.472 27.906 -10.156 1.00 39.41 220 LYS A O 1
ATOM 1814 N N . LYS A 1 221 ? 13.807 26.487 -10.682 1.00 37.22 221 LYS A N 1
ATOM 1815 C CA . LYS A 1 221 ? 14.577 25.720 -11.677 1.00 37.22 221 LYS A CA 1
ATOM 1816 C C . LYS A 1 221 ? 15.161 26.673 -12.737 1.00 37.22 221 LYS A C 1
ATOM 1818 O O . LYS A 1 221 ? 14.377 27.355 -13.402 1.00 37.22 221 LYS A O 1
ATOM 1823 N N . PRO A 1 222 ? 16.485 26.696 -12.976 1.00 40.97 222 PRO A N 1
ATOM 1824 C CA . PRO A 1 222 ? 17.021 27.377 -14.144 1.00 40.97 222 PRO A CA 1
ATOM 1825 C C . PRO A 1 222 ? 16.533 26.660 -15.412 1.00 40.97 222 PRO A C 1
ATOM 1827 O O . PRO A 1 222 ? 16.517 25.426 -15.487 1.00 40.97 222 PRO A O 1
ATOM 1830 N N . ARG A 1 223 ? 16.104 27.437 -16.417 1.00 41.84 223 ARG A N 1
ATOM 1831 C CA . ARG A 1 223 ? 15.753 26.932 -17.756 1.00 41.84 223 ARG A CA 1
ATOM 1832 C C . ARG A 1 223 ? 16.915 26.084 -18.290 1.00 41.84 223 ARG A C 1
ATOM 1834 O O . ARG A 1 223 ? 18.025 26.584 -18.453 1.00 41.84 223 ARG A O 1
ATOM 1841 N N . LYS A 1 224 ? 16.663 24.800 -18.572 1.00 40.47 224 LYS A N 1
ATOM 1842 C CA . LYS A 1 224 ? 17.668 23.876 -19.120 1.00 40.47 224 LYS A CA 1
ATOM 1843 C C . LYS A 1 224 ? 18.107 24.334 -20.517 1.00 40.47 224 LYS A C 1
ATOM 1845 O O . LYS A 1 224 ? 17.345 24.190 -21.470 1.00 40.47 224 LYS A O 1
ATOM 1850 N N . LYS A 1 225 ? 19.356 24.787 -20.666 1.00 41.91 225 LYS A N 1
ATOM 1851 C CA . LYS A 1 225 ? 20.084 24.619 -21.934 1.00 41.91 225 LYS A CA 1
ATOM 1852 C C . LYS A 1 225 ? 20.502 23.149 -22.032 1.00 41.91 225 LYS A C 1
ATOM 1854 O O . LYS A 1 225 ? 21.040 22.597 -21.074 1.00 41.91 225 LYS A O 1
ATOM 1859 N N . LYS A 1 226 ? 20.203 22.503 -23.165 1.00 41.91 226 LYS A N 1
ATOM 1860 C CA . LYS A 1 226 ? 20.673 21.145 -23.481 1.00 41.91 226 LYS A CA 1
ATOM 1861 C C . LYS A 1 226 ? 22.201 21.125 -23.388 1.00 41.91 226 LYS A C 1
ATOM 1863 O O . LYS A 1 226 ? 22.848 21.865 -24.122 1.00 41.91 226 LYS A O 1
ATOM 1868 N N . LEU A 1 227 ? 22.757 20.252 -22.550 1.00 31.44 227 LEU A N 1
ATOM 1869 C CA . LEU A 1 227 ? 24.158 19.861 -22.651 1.00 31.44 227 LEU A CA 1
ATOM 1870 C C . LEU A 1 227 ? 24.240 18.349 -22.858 1.00 31.44 227 LEU A C 1
ATOM 1872 O O . LEU A 1 227 ? 23.662 17.565 -22.105 1.00 31.44 227 LEU A O 1
ATOM 1876 N N . ALA A 1 228 ? 24.924 17.972 -23.932 1.00 36.25 228 ALA A N 1
ATOM 1877 C CA . ALA A 1 228 ? 25.247 16.606 -24.289 1.00 36.25 228 ALA A CA 1
ATOM 1878 C C . ALA A 1 228 ? 26.532 16.159 -23.578 1.00 36.25 228 ALA A C 1
ATOM 1880 O O . ALA A 1 228 ? 27.521 16.884 -23.610 1.00 36.25 228 ALA A O 1
ATOM 1881 N N . LYS A 1 229 ? 26.512 14.951 -23.005 1.00 32.56 229 LYS A N 1
ATOM 1882 C CA . LYS A 1 229 ? 27.467 13.835 -23.189 1.00 32.56 229 LYS A CA 1
ATOM 1883 C C . LYS A 1 229 ? 27.374 12.892 -21.985 1.00 32.56 229 LYS A C 1
ATOM 1885 O O . LYS A 1 229 ? 27.433 13.314 -20.837 1.00 32.56 229 LYS A O 1
ATOM 1890 N N . ARG A 1 230 ? 27.208 11.601 -22.286 1.00 33.78 230 ARG A N 1
ATOM 1891 C CA . ARG A 1 230 ? 27.325 10.481 -21.346 1.00 33.78 230 ARG A CA 1
ATOM 1892 C C . ARG A 1 230 ? 28.758 10.431 -20.815 1.00 33.78 230 ARG A C 1
ATOM 1894 O O . ARG A 1 230 ? 29.675 10.205 -21.602 1.00 33.78 230 ARG A O 1
ATOM 1901 N N . THR A 1 231 ? 28.940 10.565 -19.509 1.00 27.94 231 THR A N 1
ATOM 1902 C CA . THR A 1 231 ? 30.181 10.162 -18.843 1.00 27.94 231 THR A CA 1
ATOM 1903 C C . THR A 1 231 ? 30.138 8.641 -18.680 1.00 27.94 231 THR A C 1
ATOM 1905 O O . THR A 1 231 ? 29.279 8.120 -17.973 1.00 27.94 231 THR A O 1
ATOM 1908 N N . ARG A 1 232 ? 31.009 7.914 -19.393 1.00 26.78 232 ARG A N 1
ATOM 1909 C CA . ARG A 1 232 ? 31.320 6.515 -19.063 1.00 26.78 232 ARG A CA 1
ATOM 1910 C C . ARG A 1 232 ? 32.216 6.537 -17.827 1.00 26.78 232 ARG A C 1
ATOM 1912 O O . ARG A 1 232 ? 33.214 7.252 -17.831 1.00 26.78 232 ARG A O 1
ATOM 1919 N N . PHE A 1 233 ? 31.858 5.775 -16.799 1.00 32.31 233 PHE A N 1
ATOM 1920 C CA . PHE A 1 233 ? 32.768 5.483 -15.697 1.00 32.31 233 PHE A CA 1
ATOM 1921 C C . PHE A 1 233 ? 33.922 4.628 -16.235 1.00 32.31 233 PHE A C 1
ATOM 1923 O O . PHE A 1 233 ? 33.699 3.597 -16.868 1.00 32.31 233 PHE A O 1
ATOM 1930 N N . SER A 1 234 ? 35.144 5.120 -16.049 1.00 32.25 234 SER A N 1
ATOM 1931 C CA . SER A 1 234 ? 36.391 4.408 -16.319 1.00 32.25 234 SER A CA 1
ATOM 1932 C C . SER A 1 234 ? 36.711 3.547 -15.099 1.00 32.25 234 SER A C 1
ATOM 1934 O O . SER A 1 234 ? 36.793 4.076 -13.995 1.00 32.25 234 SER A O 1
ATOM 1936 N N . GLN A 1 235 ? 36.895 2.243 -15.306 1.00 34.00 235 GLN A N 1
ATOM 1937 C CA . GLN A 1 235 ? 37.252 1.246 -14.284 1.00 34.00 235 GLN A CA 1
ATOM 1938 C C . GLN A 1 235 ? 38.728 1.291 -13.849 1.00 34.00 235 GLN A C 1
ATOM 1940 O O . GLN A 1 235 ? 39.210 0.351 -13.235 1.00 34.00 235 GLN A O 1
ATOM 1945 N N . ASN A 1 236 ? 39.444 2.379 -14.131 1.00 41.09 236 ASN A N 1
ATOM 1946 C CA . ASN A 1 236 ? 40.829 2.544 -13.707 1.00 41.09 236 ASN A CA 1
ATOM 1947 C C . ASN A 1 236 ? 40.945 3.749 -12.773 1.00 41.09 236 ASN A C 1
ATOM 1949 O O . ASN A 1 236 ? 41.120 4.878 -13.230 1.00 41.09 236 ASN A O 1
ATOM 1953 N N . ALA A 1 237 ? 40.833 3.496 -11.473 1.00 41.75 237 ALA A N 1
ATOM 1954 C CA . ALA A 1 237 ? 41.397 4.333 -10.424 1.00 41.75 237 ALA A CA 1
ATOM 1955 C C . ALA A 1 237 ? 41.610 3.458 -9.183 1.00 41.75 237 ALA A C 1
ATOM 1957 O O . ALA A 1 237 ? 40.693 2.772 -8.739 1.00 41.75 237 ALA A O 1
ATOM 1958 N N . SER A 1 238 ? 42.847 3.471 -8.699 1.00 43.44 238 SER A N 1
ATOM 1959 C CA . SER A 1 238 ? 43.300 2.988 -7.396 1.00 43.44 238 SER A CA 1
ATOM 1960 C C . SER A 1 238 ? 42.268 3.226 -6.289 1.00 43.44 238 SER A C 1
ATOM 1962 O O . SER A 1 238 ? 41.777 4.347 -6.165 1.00 43.44 238 SER A O 1
ATOM 1964 N N . GLU A 1 239 ? 41.963 2.157 -5.547 1.00 45.03 239 GLU A N 1
ATOM 1965 C CA . GLU A 1 239 ? 41.260 2.098 -4.253 1.00 45.03 239 GLU A CA 1
ATOM 1966 C C . GLU A 1 239 ? 40.307 3.269 -3.972 1.00 45.03 239 GLU A C 1
ATOM 1968 O O . GLU A 1 239 ? 40.624 4.222 -3.266 1.00 45.03 239 GLU A O 1
ATOM 1973 N N . ILE A 1 240 ? 39.100 3.189 -4.538 1.00 55.47 240 ILE A N 1
ATOM 1974 C CA . ILE A 1 240 ? 37.977 3.990 -4.052 1.00 55.47 240 ILE A CA 1
ATOM 1975 C C . ILE A 1 240 ? 37.505 3.319 -2.766 1.00 55.47 240 ILE A C 1
ATOM 1977 O O . ILE A 1 240 ? 36.848 2.279 -2.815 1.00 55.47 240 ILE A O 1
ATOM 1981 N N . GLU A 1 241 ? 37.838 3.904 -1.624 1.00 56.41 241 GLU A N 1
ATOM 1982 C CA . GLU A 1 241 ? 37.235 3.513 -0.358 1.00 56.41 241 GLU A CA 1
ATOM 1983 C C . GLU A 1 241 ? 35.733 3.859 -0.385 1.00 56.41 241 GLU A C 1
ATOM 1985 O O . GLU A 1 241 ? 35.315 4.983 -0.703 1.00 56.41 241 GLU A O 1
ATOM 1990 N N . ILE A 1 242 ? 34.910 2.842 -0.118 1.00 64.00 242 ILE A N 1
ATOM 1991 C CA . ILE A 1 242 ? 33.451 2.936 -0.094 1.00 64.00 242 ILE A CA 1
ATOM 1992 C C . ILE A 1 242 ? 33.006 2.743 1.347 1.00 64.00 242 ILE A C 1
ATOM 1994 O O . ILE A 1 242 ? 33.121 1.647 1.890 1.00 64.00 242 ILE A O 1
ATOM 1998 N N . LEU A 1 243 ? 32.437 3.784 1.943 1.00 64.00 243 LEU A N 1
ATOM 1999 C CA . LEU A 1 243 ? 31.756 3.652 3.219 1.00 64.00 243 LEU A CA 1
ATOM 2000 C C . LEU A 1 243 ? 30.274 3.350 2.974 1.00 64.00 243 LEU A C 1
ATOM 2002 O O . LEU A 1 243 ? 29.585 4.098 2.272 1.00 64.00 243 LEU A O 1
ATOM 2006 N N . ILE A 1 244 ? 29.779 2.262 3.561 1.00 63.81 244 ILE A N 1
ATOM 2007 C CA . ILE A 1 244 ? 28.387 1.823 3.428 1.00 63.81 244 ILE A CA 1
ATOM 2008 C C . ILE A 1 244 ? 27.615 2.187 4.698 1.00 63.81 244 ILE A C 1
ATOM 2010 O O . ILE A 1 244 ? 27.963 1.764 5.794 1.00 63.81 244 ILE A O 1
ATOM 2014 N N . MET A 1 245 ? 26.534 2.947 4.535 1.00 61.94 245 MET A N 1
ATOM 2015 C CA . MET A 1 245 ? 25.622 3.365 5.600 1.00 61.94 245 MET A CA 1
ATOM 2016 C C . MET A 1 245 ? 24.189 2.960 5.241 1.00 61.94 245 MET A C 1
ATOM 2018 O O . MET A 1 245 ? 23.413 3.742 4.677 1.00 61.94 245 MET A O 1
ATOM 2022 N N . GLY A 1 246 ? 23.838 1.703 5.514 1.00 65.81 246 GLY A N 1
ATOM 2023 C CA . GLY A 1 246 ? 22.549 1.138 5.109 1.00 65.81 246 GLY A CA 1
ATOM 2024 C C . GLY A 1 246 ? 22.375 1.181 3.586 1.00 65.81 246 GLY A C 1
ATOM 2025 O O . GLY A 1 246 ? 23.155 0.582 2.855 1.00 65.81 246 GLY A O 1
ATOM 2026 N N . ARG A 1 247 ? 21.363 1.909 3.087 1.00 63.22 247 ARG A N 1
ATOM 2027 C CA . ARG A 1 247 ? 21.091 2.068 1.637 1.00 63.22 247 ARG A CA 1
ATOM 2028 C C . ARG A 1 247 ? 21.988 3.086 0.929 1.00 63.22 247 ARG A C 1
ATOM 2030 O O . ARG A 1 247 ? 21.822 3.294 -0.275 1.00 63.22 247 ARG A O 1
ATOM 2037 N N . TYR A 1 248 ? 22.854 3.783 1.656 1.00 70.88 248 TYR A N 1
ATOM 2038 C CA . TYR A 1 248 ? 23.665 4.865 1.115 1.00 70.88 248 TYR A CA 1
ATOM 2039 C C . TYR A 1 248 ? 25.133 4.453 1.055 1.00 70.88 248 TYR A C 1
ATOM 2041 O O . TYR A 1 248 ? 25.675 3.938 2.027 1.00 70.88 248 TYR A O 1
ATOM 2049 N N . GLY A 1 249 ? 25.767 4.691 -0.090 1.00 74.06 249 GLY A N 1
ATOM 2050 C CA . GLY A 1 249 ? 27.206 4.539 -0.267 1.00 74.06 249 GLY A CA 1
ATOM 2051 C C . GLY A 1 249 ? 27.857 5.909 -0.384 1.00 74.06 249 GLY A C 1
ATOM 2052 O O . GLY A 1 249 ? 27.423 6.740 -1.188 1.00 74.06 249 GLY A O 1
ATOM 2053 N N . LEU A 1 250 ? 28.882 6.151 0.425 1.00 75.31 250 LEU A N 1
ATOM 2054 C CA . LEU A 1 250 ? 29.721 7.339 0.381 1.00 75.31 250 LEU A CA 1
ATOM 2055 C C . LEU A 1 250 ? 31.067 6.944 -0.228 1.00 75.31 250 LEU A C 1
ATOM 2057 O O . LEU A 1 250 ? 31.681 5.970 0.193 1.00 75.31 250 LEU A O 1
ATOM 2061 N N . THR A 1 251 ? 31.523 7.691 -1.226 1.00 75.88 251 THR A N 1
ATOM 2062 C CA . THR A 1 251 ? 32.830 7.474 -1.860 1.00 75.88 251 THR A CA 1
ATOM 2063 C C . THR A 1 251 ? 33.584 8.773 -1.973 1.00 75.88 251 THR A C 1
ATOM 2065 O O . THR A 1 251 ? 32.995 9.819 -2.259 1.00 75.88 251 THR A O 1
ATOM 2068 N N . VAL A 1 252 ? 34.897 8.694 -1.807 1.00 71.69 252 VAL A N 1
ATOM 2069 C CA . VAL A 1 252 ? 35.808 9.797 -2.089 1.00 71.69 252 VAL A CA 1
ATOM 2070 C C . VAL A 1 252 ? 36.453 9.527 -3.443 1.00 71.69 252 VAL A C 1
ATOM 2072 O O . VAL A 1 252 ? 37.095 8.503 -3.647 1.00 71.69 252 VAL A O 1
ATOM 2075 N N . SER A 1 253 ? 36.240 10.411 -4.416 1.00 72.38 253 SER A N 1
ATOM 2076 C CA . SER A 1 253 ? 36.933 10.318 -5.703 1.00 72.38 253 SER A CA 1
ATOM 2077 C C . SER A 1 253 ? 38.405 10.730 -5.565 1.00 72.38 253 SER A C 1
ATOM 2079 O O . SER A 1 253 ? 38.747 11.442 -4.622 1.00 72.38 253 SER A O 1
ATOM 2081 N N . PRO A 1 254 ? 39.278 10.384 -6.532 1.00 71.75 254 PRO A N 1
ATOM 2082 C CA . PRO A 1 254 ? 40.696 10.762 -6.494 1.00 71.75 254 PRO A CA 1
ATOM 2083 C C . PRO A 1 254 ? 40.959 12.273 -6.408 1.00 71.75 254 PRO A C 1
ATOM 2085 O O . PRO A 1 254 ? 41.996 12.699 -5.918 1.00 71.75 254 PRO A O 1
ATOM 2088 N N . ASP A 1 255 ? 40.017 13.107 -6.862 1.00 74.12 255 ASP A N 1
ATOM 2089 C CA . ASP A 1 255 ? 40.070 14.565 -6.699 1.00 74.12 255 ASP A CA 1
ATOM 2090 C C . ASP A 1 255 ? 39.434 15.050 -5.382 1.00 74.12 255 ASP A C 1
ATOM 2092 O O . ASP A 1 255 ? 39.075 16.222 -5.248 1.00 74.12 255 ASP A O 1
ATOM 2096 N N . GLU A 1 256 ? 39.295 14.144 -4.415 1.00 66.94 256 GLU A N 1
ATOM 2097 C CA . GLU A 1 256 ? 38.723 14.307 -3.081 1.00 66.94 256 GLU A CA 1
ATOM 2098 C C . GLU A 1 256 ? 37.304 14.898 -3.077 1.00 66.94 256 GLU A C 1
ATOM 2100 O O . GLU A 1 256 ? 36.951 15.706 -2.204 1.00 66.94 256 GLU A O 1
ATOM 2105 N N . ARG A 1 257 ? 36.485 14.565 -4.082 1.00 66.19 257 ARG A N 1
ATOM 2106 C CA . ARG A 1 257 ? 35.053 14.876 -4.035 1.00 66.19 257 ARG A CA 1
ATOM 2107 C C . ARG A 1 257 ? 34.317 13.736 -3.385 1.00 66.19 257 ARG A C 1
ATOM 2109 O O . ARG A 1 257 ? 34.567 12.568 -3.655 1.00 66.19 257 ARG A O 1
ATOM 2116 N N . ILE A 1 258 ? 33.337 14.115 -2.591 1.00 66.75 258 ILE A N 1
ATOM 2117 C CA . ILE A 1 258 ? 32.509 13.155 -1.897 1.00 66.75 258 ILE A CA 1
ATOM 2118 C C . ILE A 1 258 ? 31.263 12.935 -2.717 1.00 66.75 258 ILE A C 1
ATOM 2120 O O . ILE A 1 258 ? 30.465 13.848 -2.945 1.00 66.75 258 ILE A O 1
ATOM 2124 N N . ASN A 1 259 ? 31.142 11.710 -3.199 1.00 75.38 259 ASN A N 1
ATOM 2125 C CA . ASN A 1 259 ? 30.014 11.253 -3.968 1.00 75.38 259 ASN A CA 1
ATOM 2126 C C . ASN A 1 259 ? 29.188 10.368 -3.060 1.00 75.38 259 ASN A C 1
ATOM 2128 O O . ASN A 1 259 ? 29.658 9.350 -2.556 1.00 75.38 259 ASN A O 1
ATOM 2132 N N . LEU A 1 260 ? 27.944 10.771 -2.873 1.00 73.88 260 LEU A N 1
ATOM 2133 C CA . LEU A 1 260 ? 26.970 9.941 -2.215 1.00 73.88 260 LEU A CA 1
ATOM 2134 C C . LEU A 1 260 ? 26.050 9.343 -3.267 1.00 73.88 260 LEU A C 1
ATOM 2136 O O . LEU A 1 260 ? 25.582 10.054 -4.157 1.00 73.88 260 LEU A O 1
ATOM 2140 N N . PHE A 1 261 ? 25.742 8.065 -3.138 1.00 73.25 261 PHE A N 1
ATOM 2141 C CA . PHE A 1 261 ? 24.750 7.401 -3.961 1.00 73.25 261 PHE A CA 1
ATOM 2142 C C . PHE A 1 261 ? 23.807 6.570 -3.108 1.00 73.25 261 PHE A C 1
ATOM 2144 O O . PHE A 1 261 ? 24.145 6.063 -2.042 1.00 73.25 261 PHE A O 1
ATOM 2151 N N . ASP A 1 262 ? 22.588 6.443 -3.604 1.00 67.50 262 ASP A N 1
ATOM 2152 C CA . ASP A 1 262 ? 21.657 5.430 -3.140 1.00 67.50 262 ASP A CA 1
ATOM 2153 C C . ASP A 1 262 ? 22.033 4.099 -3.806 1.00 67.50 262 ASP A C 1
ATOM 2155 O O . ASP A 1 262 ? 21.998 4.000 -5.035 1.00 67.50 262 ASP A O 1
ATOM 2159 N N . MET A 1 263 ? 22.416 3.093 -3.017 1.00 69.75 263 MET A N 1
ATOM 2160 C CA . MET A 1 263 ? 22.910 1.807 -3.526 1.00 69.75 263 MET A CA 1
ATOM 2161 C C . MET A 1 263 ? 21.831 1.011 -4.266 1.00 69.75 263 MET A C 1
ATOM 2163 O O . MET A 1 263 ? 22.141 0.282 -5.203 1.00 69.75 263 MET A O 1
ATOM 2167 N N . ASN A 1 264 ? 20.559 1.193 -3.905 1.00 60.41 264 ASN A N 1
ATOM 2168 C CA . ASN A 1 264 ? 19.449 0.464 -4.522 1.00 60.41 264 ASN A CA 1
ATOM 2169 C C . ASN A 1 264 ? 19.127 0.993 -5.922 1.00 60.41 264 ASN A C 1
ATOM 2171 O O . ASN A 1 264 ? 18.721 0.245 -6.808 1.00 60.41 264 ASN A O 1
ATOM 2175 N N . SER A 1 265 ? 19.282 2.300 -6.127 1.00 62.41 265 SER A N 1
ATOM 2176 C CA . SER A 1 265 ? 18.975 2.966 -7.398 1.00 62.41 265 SER A CA 1
ATOM 2177 C C . SER A 1 265 ? 20.210 3.363 -8.206 1.00 62.41 265 SER A C 1
ATOM 2179 O O . SER A 1 265 ? 20.059 3.911 -9.300 1.00 62.41 265 SER A O 1
ATOM 2181 N N . ASN A 1 266 ? 21.413 3.140 -7.666 1.00 70.56 266 ASN A N 1
ATOM 2182 C CA . ASN A 1 266 ? 22.694 3.616 -8.193 1.00 70.56 266 ASN A CA 1
ATOM 2183 C C . ASN A 1 266 ? 22.646 5.098 -8.628 1.00 70.56 266 ASN A C 1
ATOM 2185 O O . ASN A 1 266 ? 23.201 5.498 -9.654 1.00 70.56 266 ASN A O 1
ATOM 2189 N N . THR A 1 267 ? 21.877 5.910 -7.894 1.00 66.38 267 THR A N 1
ATOM 2190 C CA . THR A 1 267 ? 21.602 7.304 -8.253 1.00 66.38 267 THR A CA 1
ATOM 2191 C C . THR A 1 267 ? 22.447 8.230 -7.383 1.00 66.38 267 THR A C 1
ATOM 2193 O O . THR A 1 267 ? 22.334 8.159 -6.157 1.00 66.38 267 THR A O 1
ATOM 2196 N N . PRO A 1 268 ? 23.250 9.132 -7.981 1.00 72.31 268 PRO A N 1
ATOM 2197 C CA . PRO A 1 268 ? 23.979 10.144 -7.232 1.00 72.31 268 PRO A CA 1
ATOM 2198 C C . PRO A 1 268 ? 23.010 11.041 -6.463 1.00 72.31 268 PRO A C 1
ATOM 2200 O O . PRO A 1 268 ? 22.093 11.640 -7.036 1.00 72.31 268 PRO A O 1
ATOM 2203 N N . LEU A 1 269 ? 23.228 11.148 -5.163 1.00 66.12 269 LEU A N 1
ATOM 2204 C CA . LEU A 1 269 ? 22.506 12.039 -4.274 1.00 66.12 269 LEU A CA 1
ATOM 2205 C C . LEU A 1 269 ? 23.292 13.341 -4.117 1.00 66.12 269 LEU A C 1
ATOM 2207 O O . LEU A 1 269 ? 24.513 13.392 -4.271 1.00 66.12 269 LEU A O 1
ATOM 2211 N N . LYS A 1 270 ? 22.592 14.432 -3.800 1.00 69.62 270 LYS A N 1
ATOM 2212 C CA . LYS A 1 270 ? 23.264 15.686 -3.455 1.00 69.62 270 LYS A CA 1
ATOM 2213 C C . LYS A 1 270 ? 23.961 15.497 -2.108 1.00 69.62 270 LYS A C 1
ATOM 2215 O O . LYS A 1 270 ? 23.295 15.473 -1.077 1.00 69.62 270 LYS A O 1
ATOM 2220 N N . ALA A 1 271 ? 25.287 15.371 -2.149 1.00 63.28 271 ALA A N 1
ATOM 2221 C CA . ALA A 1 271 ? 26.115 14.986 -1.008 1.00 63.28 271 ALA A CA 1
ATOM 2222 C C . ALA A 1 271 ? 25.846 15.838 0.243 1.00 63.28 271 ALA A C 1
ATOM 2224 O O . ALA A 1 271 ? 25.671 15.283 1.316 1.00 63.28 271 ALA A O 1
ATOM 2225 N N . LEU A 1 272 ? 25.706 17.164 0.104 1.00 65.00 272 LEU A N 1
ATOM 2226 C CA . LEU A 1 272 ? 25.525 18.058 1.254 1.00 65.00 272 LEU A CA 1
ATOM 2227 C C . LEU A 1 272 ? 24.274 17.744 2.084 1.00 65.00 272 LEU A C 1
ATOM 2229 O O . LEU A 1 272 ? 24.364 17.684 3.303 1.00 65.00 272 LEU A O 1
ATOM 2233 N N . THR A 1 273 ? 23.126 17.557 1.428 1.00 59.62 273 THR A N 1
ATOM 2234 C CA . THR A 1 273 ? 21.847 17.317 2.111 1.00 59.62 273 THR A CA 1
ATOM 2235 C C . THR A 1 273 ? 21.926 16.034 2.916 1.00 59.62 273 THR A C 1
ATOM 2237 O O . THR A 1 273 ? 21.574 16.003 4.080 1.00 59.62 273 THR A O 1
ATOM 2240 N N . VAL A 1 274 ? 22.459 14.972 2.326 1.00 62.44 274 VAL A N 1
ATOM 2241 C CA . VAL A 1 274 ? 22.466 13.680 3.004 1.00 62.44 274 VAL A CA 1
ATOM 2242 C C . VAL A 1 274 ? 23.584 13.573 4.044 1.00 62.44 274 VAL A C 1
ATOM 2244 O O . VAL A 1 274 ? 23.360 13.001 5.105 1.00 62.44 274 VAL A O 1
ATOM 2247 N N . ILE A 1 275 ? 24.756 14.167 3.797 1.00 67.19 275 ILE A N 1
ATOM 2248 C CA . ILE A 1 275 ? 25.821 14.255 4.805 1.00 67.19 275 ILE A CA 1
ATOM 2249 C C . ILE A 1 275 ? 25.297 14.987 6.045 1.00 67.19 275 ILE A C 1
ATOM 2251 O O . ILE A 1 275 ? 25.402 14.477 7.155 1.00 67.19 275 ILE A O 1
ATOM 2255 N N . ARG A 1 276 ? 24.664 16.147 5.845 1.00 68.88 276 ARG A N 1
ATOM 2256 C CA . ARG A 1 276 ? 24.134 16.965 6.936 1.00 68.88 276 ARG A CA 1
ATOM 2257 C C . ARG A 1 276 ? 22.932 16.330 7.634 1.00 68.88 276 ARG A C 1
ATOM 2259 O O . ARG A 1 276 ? 22.869 16.362 8.854 1.00 68.88 276 ARG A O 1
ATOM 2266 N N . ASP A 1 277 ? 21.990 15.786 6.869 1.00 60.44 277 ASP A N 1
ATOM 2267 C CA . ASP A 1 277 ? 20.658 15.441 7.386 1.00 60.44 277 ASP A CA 1
ATOM 2268 C C . ASP A 1 277 ? 20.509 13.957 7.740 1.00 60.44 277 ASP A C 1
ATOM 2270 O O . ASP A 1 277 ? 19.536 13.583 8.389 1.00 60.44 277 ASP A O 1
ATOM 2274 N N . ILE A 1 278 ? 21.442 13.101 7.314 1.00 59.66 278 ILE A N 1
ATOM 2275 C CA . ILE A 1 278 ? 21.396 11.655 7.575 1.00 59.66 278 ILE A CA 1
ATOM 2276 C C . ILE A 1 278 ? 22.676 11.195 8.266 1.00 59.66 278 ILE A C 1
ATOM 2278 O O . ILE A 1 278 ? 22.611 10.579 9.326 1.00 59.66 278 ILE A O 1
ATOM 2282 N N . ILE A 1 279 ? 23.841 11.515 7.698 1.00 68.88 279 ILE A N 1
ATOM 2283 C CA . ILE A 1 279 ? 25.110 10.956 8.178 1.00 68.88 279 ILE A CA 1
ATOM 2284 C C . ILE A 1 279 ? 25.528 11.574 9.517 1.00 68.88 279 ILE A C 1
ATOM 2286 O O . ILE A 1 279 ? 25.857 10.842 10.443 1.00 68.88 279 ILE A O 1
ATOM 2290 N N . ILE A 1 280 ? 25.466 12.899 9.662 1.00 73.94 280 ILE A N 1
ATOM 2291 C CA . ILE A 1 280 ? 25.826 13.571 10.921 1.00 73.94 280 ILE A CA 1
ATOM 2292 C C . ILE A 1 280 ? 24.894 13.183 12.084 1.00 73.94 280 ILE A C 1
ATOM 2294 O O . ILE A 1 280 ? 25.410 12.848 13.150 1.00 73.94 280 ILE A O 1
ATOM 2298 N N . PRO A 1 281 ? 23.554 13.150 11.923 1.00 67.88 281 PRO A N 1
ATOM 2299 C CA . PRO A 1 281 ? 22.667 12.651 12.971 1.00 67.88 281 PRO A CA 1
ATOM 2300 C C . PRO A 1 281 ? 22.957 11.200 13.348 1.00 67.88 281 PRO A C 1
ATOM 2302 O O . PRO A 1 281 ? 23.002 10.884 14.534 1.00 67.88 281 PRO A O 1
ATOM 2305 N N . TYR A 1 282 ? 23.209 10.334 12.360 1.00 67.44 282 TYR A N 1
ATOM 2306 C CA . TYR A 1 282 ? 23.614 8.955 12.620 1.00 67.44 282 TYR A CA 1
ATOM 2307 C C . TYR A 1 282 ? 24.898 8.898 13.449 1.00 67.44 282 TYR A C 1
ATOM 2309 O O . TYR A 1 282 ? 24.956 8.141 14.414 1.00 67.44 282 TYR A O 1
ATOM 2317 N N . ILE A 1 283 ? 25.897 9.720 13.116 1.00 71.19 283 ILE A N 1
ATOM 2318 C CA . ILE A 1 283 ? 27.156 9.774 13.861 1.00 71.19 283 ILE A CA 1
ATOM 2319 C C . ILE A 1 283 ? 26.929 10.214 15.308 1.00 71.19 283 ILE A C 1
ATOM 2321 O O . ILE A 1 283 ? 27.419 9.573 16.235 1.00 71.19 283 ILE A O 1
ATOM 2325 N N . SER A 1 284 ? 26.134 11.266 15.494 1.00 71.44 284 SER A N 1
ATOM 2326 C CA . SER A 1 284 ? 25.791 11.798 16.812 1.00 71.44 284 SER A CA 1
ATOM 2327 C C . SER A 1 284 ? 25.100 10.758 17.686 1.00 71.44 284 SER A C 1
ATOM 2329 O O . SER A 1 284 ? 25.486 10.568 18.833 1.00 71.44 284 SER A O 1
ATOM 2331 N N . VAL A 1 285 ? 24.129 10.025 17.138 1.00 65.50 285 VAL A N 1
ATOM 2332 C CA . VAL A 1 285 ? 23.397 8.996 17.888 1.00 65.50 285 VAL A CA 1
ATOM 2333 C C . VAL A 1 285 ? 24.256 7.756 18.140 1.00 65.50 285 VAL A C 1
ATOM 2335 O O . VAL A 1 285 ? 24.256 7.226 19.246 1.00 65.50 285 VAL A O 1
ATOM 2338 N N . THR A 1 286 ? 24.986 7.288 17.129 1.00 67.56 286 THR A N 1
ATO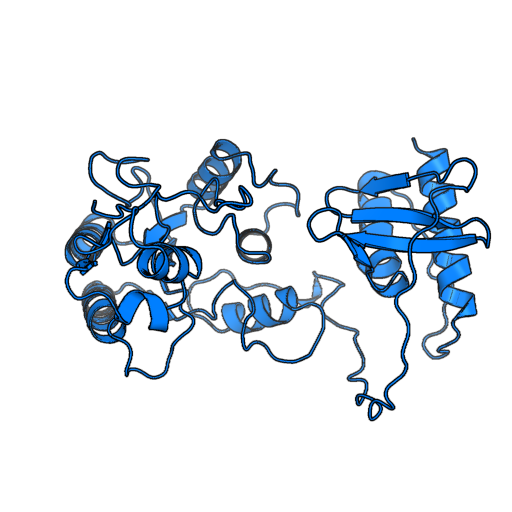M 2339 C CA . THR A 1 286 ? 25.680 5.990 17.176 1.00 67.56 286 THR A CA 1
ATOM 2340 C C . THR A 1 286 ? 26.998 6.069 17.936 1.00 67.56 286 THR A C 1
ATOM 2342 O O . THR A 1 286 ? 27.323 5.166 18.700 1.00 67.56 286 THR A O 1
ATOM 2345 N N . PHE A 1 287 ? 27.752 7.152 17.748 1.00 74.25 287 PHE A N 1
ATOM 2346 C CA . PHE A 1 287 ? 29.085 7.318 18.331 1.00 74.25 287 PHE A CA 1
ATOM 2347 C C . PHE A 1 287 ? 29.117 8.357 19.456 1.00 74.25 287 PHE A C 1
ATOM 2349 O O . PHE A 1 287 ? 30.189 8.652 19.978 1.00 74.25 287 PHE A O 1
ATOM 2356 N N . ASN A 1 288 ? 27.964 8.933 19.829 1.00 82.38 288 ASN A N 1
ATOM 2357 C CA . ASN A 1 288 ? 27.867 10.028 20.799 1.00 82.38 288 ASN A CA 1
ATOM 2358 C C . ASN A 1 288 ? 28.827 11.193 20.468 1.00 82.38 288 ASN A C 1
ATOM 2360 O O . ASN A 1 288 ? 29.406 11.816 21.359 1.00 82.38 288 ASN A O 1
ATOM 2364 N N . HIS A 1 289 ? 29.033 11.455 19.171 1.00 79.94 289 HIS A N 1
ATOM 2365 C CA . HIS A 1 289 ? 29.993 12.435 18.673 1.00 79.94 289 HIS A CA 1
ATOM 2366 C C . HIS A 1 289 ? 29.291 13.541 17.887 1.00 79.94 289 HIS A C 1
ATOM 2368 O O . HIS A 1 289 ? 28.629 13.289 16.880 1.00 79.94 289 HIS A O 1
ATOM 2374 N N . GLN A 1 290 ? 29.453 14.788 18.324 1.00 80.31 290 GLN A N 1
ATOM 2375 C CA . GLN A 1 290 ? 28.899 15.927 17.603 1.00 80.31 290 GLN A CA 1
ATOM 2376 C C . GLN A 1 290 ? 29.886 16.443 16.562 1.00 80.31 290 GLN A C 1
ATOM 2378 O O . GLN A 1 290 ? 30.937 16.976 16.899 1.00 80.31 290 GLN A O 1
ATOM 2383 N N . ILE A 1 291 ? 29.502 16.334 15.291 1.00 75.69 291 ILE A N 1
ATOM 2384 C CA . ILE A 1 291 ? 30.186 17.024 14.199 1.00 75.69 291 ILE A CA 1
ATOM 2385 C C . ILE A 1 291 ? 29.607 18.434 14.116 1.00 75.69 291 ILE A C 1
ATOM 2387 O O . ILE A 1 291 ? 28.446 18.617 13.732 1.00 75.69 291 ILE A O 1
ATOM 2391 N N . GLU A 1 292 ? 30.403 19.432 14.496 1.00 70.12 292 GLU A N 1
ATOM 2392 C CA . GLU A 1 292 ? 30.000 20.829 14.380 1.00 70.12 292 GLU A CA 1
ATOM 2393 C C . GLU A 1 292 ? 29.872 21.220 12.908 1.00 70.12 292 GLU A C 1
ATOM 2395 O O . GLU A 1 292 ? 30.829 21.239 12.137 1.00 70.12 292 GLU A O 1
ATOM 2400 N N . LEU A 1 293 ? 28.662 21.604 12.509 1.00 63.91 293 LEU A N 1
ATOM 2401 C CA . LEU A 1 293 ? 28.458 22.275 11.237 1.00 63.91 293 LEU A CA 1
ATOM 2402 C C . LEU A 1 293 ? 29.069 23.675 11.344 1.00 63.91 293 LEU A C 1
ATOM 2404 O O . LEU A 1 293 ? 28.398 24.608 11.782 1.00 63.91 293 LEU A O 1
ATOM 2408 N N . HIS A 1 294 ? 30.324 23.850 10.933 1.00 54.53 294 HIS A N 1
ATOM 2409 C CA . HIS A 1 294 ? 30.955 25.169 10.860 1.00 54.53 294 HIS A CA 1
ATOM 2410 C C . HIS A 1 294 ? 30.334 26.027 9.744 1.00 54.53 294 HIS A C 1
ATOM 2412 O O . HIS A 1 294 ? 30.976 26.324 8.736 1.00 54.53 294 HIS A O 1
ATOM 2418 N N . HIS A 1 295 ? 29.074 26.446 9.889 1.00 53.50 295 HIS A N 1
ATOM 2419 C CA . HIS A 1 295 ? 28.419 27.379 8.977 1.00 53.50 295 HIS A CA 1
ATOM 2420 C C . HIS A 1 295 ? 27.666 28.492 9.717 1.00 53.50 295 HIS A C 1
ATOM 2422 O O . HIS A 1 295 ? 26.692 28.218 10.416 1.00 53.50 295 HIS A O 1
ATOM 2428 N N . PRO A 1 296 ? 28.012 29.768 9.450 1.00 41.47 296 PRO A N 1
ATOM 2429 C CA . PRO A 1 296 ? 27.077 30.868 9.599 1.00 41.47 296 PRO A CA 1
ATOM 2430 C C . PRO A 1 296 ? 25.959 30.676 8.571 1.00 41.47 296 PRO A C 1
ATOM 2432 O O . PRO A 1 296 ? 26.207 30.480 7.375 1.00 41.47 296 PRO A O 1
ATOM 2435 N N . THR A 1 297 ? 24.716 30.742 9.024 1.00 40.72 297 THR A N 1
ATOM 2436 C CA . THR A 1 297 ? 23.519 30.775 8.182 1.00 40.72 297 THR A CA 1
ATOM 2437 C C . THR A 1 297 ? 23.637 31.893 7.133 1.00 40.72 297 THR A C 1
ATOM 2439 O O . THR A 1 297 ? 23.439 33.058 7.461 1.00 40.72 297 THR A O 1
ATOM 2442 N N . GLY A 1 298 ? 23.982 31.576 5.874 1.00 45.78 298 GLY A N 1
ATOM 2443 C CA . GLY A 1 298 ? 23.918 32.569 4.786 1.00 45.78 298 GLY A CA 1
ATOM 2444 C C . GLY A 1 298 ? 24.775 32.359 3.529 1.00 45.78 298 GLY A C 1
ATOM 2445 O O . GLY A 1 298 ? 24.405 32.874 2.475 1.00 45.78 298 GLY A O 1
ATOM 2446 N N . ALA A 1 299 ? 25.880 31.605 3.562 1.00 43.16 299 ALA A N 1
ATOM 2447 C CA . ALA A 1 299 ? 26.793 31.529 2.409 1.00 43.16 299 ALA A CA 1
ATOM 2448 C C . ALA A 1 299 ? 26.653 30.223 1.598 1.00 43.16 299 ALA A C 1
ATOM 2450 O O . ALA A 1 299 ? 27.139 29.164 1.994 1.00 43.16 299 ALA A O 1
ATOM 2451 N N . LYS A 1 300 ? 26.042 30.299 0.407 1.00 46.31 300 LYS A N 1
ATOM 2452 C CA . LYS A 1 300 ? 26.065 29.225 -0.606 1.00 46.31 300 LYS A CA 1
ATOM 2453 C C . LYS A 1 300 ? 27.454 29.151 -1.258 1.00 46.31 300 LYS A C 1
ATOM 2455 O O . LYS A 1 300 ? 27.665 29.779 -2.291 1.00 46.31 300 LYS A O 1
ATOM 2460 N N . ASN A 1 301 ? 28.399 28.400 -0.690 1.00 51.81 301 ASN A N 1
ATOM 2461 C CA . ASN A 1 301 ? 29.711 28.200 -1.318 1.00 51.81 301 ASN A CA 1
ATOM 2462 C C . ASN A 1 301 ? 30.036 26.698 -1.481 1.00 51.81 301 ASN A C 1
ATOM 2464 O O . ASN A 1 301 ? 30.126 25.993 -0.480 1.00 51.81 301 ASN A O 1
ATOM 2468 N N . PRO A 1 302 ? 30.235 26.167 -2.706 1.00 49.59 302 PRO A N 1
ATOM 2469 C CA . PRO A 1 302 ? 30.478 24.735 -2.951 1.00 49.59 302 PRO A CA 1
ATOM 2470 C C . PRO A 1 302 ? 31.773 24.186 -2.328 1.00 49.59 302 PRO A C 1
ATOM 2472 O O . PRO A 1 302 ? 31.914 22.972 -2.195 1.00 49.59 302 PRO A O 1
ATOM 2475 N N . LYS A 1 303 ? 32.701 25.053 -1.897 1.00 52.34 303 LYS A N 1
ATOM 2476 C CA . LYS A 1 303 ? 33.880 24.652 -1.106 1.00 52.34 303 LYS A CA 1
ATOM 2477 C C . LYS A 1 303 ? 33.494 24.000 0.231 1.00 52.34 303 LYS A C 1
ATOM 2479 O O . LYS A 1 303 ? 34.210 23.132 0.710 1.00 52.34 303 LYS A O 1
ATOM 2484 N N . ASN A 1 304 ? 32.327 24.346 0.764 1.00 61.53 304 ASN A N 1
ATOM 2485 C CA . ASN A 1 304 ? 31.887 23.961 2.100 1.00 61.53 304 ASN A CA 1
ATOM 2486 C C . ASN A 1 304 ? 31.410 22.505 2.187 1.00 61.53 304 ASN A C 1
ATOM 2488 O O . ASN A 1 304 ? 31.677 21.819 3.166 1.00 61.53 304 ASN A O 1
ATOM 2492 N N . THR A 1 305 ? 30.765 21.996 1.133 1.00 59.53 305 THR A N 1
ATOM 2493 C CA . THR A 1 305 ? 30.334 20.589 1.061 1.00 59.53 305 THR A CA 1
ATOM 2494 C C . THR A 1 305 ? 31.512 19.624 1.039 1.00 59.53 305 THR A C 1
ATOM 2496 O O . THR A 1 305 ? 31.407 18.516 1.555 1.00 59.53 305 THR A O 1
ATOM 2499 N N . ARG A 1 306 ? 32.63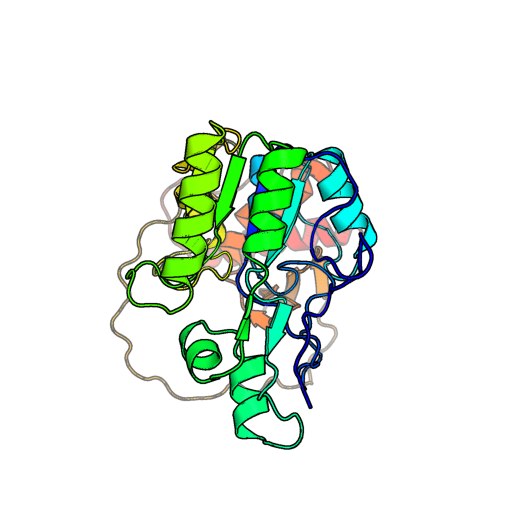3 20.043 0.442 1.00 63.28 306 ARG A N 1
ATOM 2500 C CA . ARG A 1 306 ? 33.843 19.226 0.366 1.00 63.28 306 ARG A CA 1
ATOM 2501 C C . ARG A 1 306 ? 34.511 19.103 1.733 1.00 63.28 306 ARG A C 1
ATOM 2503 O O . ARG A 1 306 ? 34.905 18.003 2.083 1.00 63.28 306 ARG A O 1
ATOM 2510 N N . THR A 1 307 ? 34.595 20.192 2.497 1.00 68.12 307 THR A N 1
ATOM 2511 C CA . THR A 1 307 ? 35.165 20.173 3.853 1.00 68.12 307 THR A CA 1
ATOM 2512 C C . THR A 1 307 ? 34.314 19.340 4.806 1.00 68.12 307 THR A C 1
ATOM 2514 O O . THR A 1 307 ? 34.828 18.385 5.372 1.00 68.12 307 THR A O 1
ATOM 2517 N N . LEU A 1 308 ? 33.005 19.611 4.885 1.00 69.88 308 LEU A N 1
ATOM 2518 C CA . LEU A 1 308 ? 32.116 18.880 5.793 1.00 69.88 308 LEU A CA 1
ATOM 2519 C C . LEU A 1 308 ? 32.077 17.386 5.479 1.00 69.88 308 LEU A C 1
ATOM 2521 O O . LEU A 1 308 ? 32.121 16.542 6.367 1.00 69.88 308 LEU A O 1
ATOM 2525 N N . GLY A 1 309 ? 31.990 17.045 4.193 1.00 69.44 309 GLY A N 1
ATOM 2526 C CA . GLY A 1 309 ? 32.032 15.647 3.820 1.00 69.44 309 GLY A CA 1
ATOM 2527 C C . GLY A 1 309 ? 33.356 14.996 4.214 1.00 69.44 309 GLY A C 1
ATOM 2528 O O . GLY A 1 309 ? 33.334 13.838 4.610 1.00 69.44 309 GLY A O 1
ATOM 2529 N N . LYS A 1 310 ? 34.493 15.695 4.076 1.00 70.25 310 LYS A N 1
ATOM 2530 C CA . LYS A 1 310 ? 35.804 15.140 4.433 1.00 70.25 310 LYS A CA 1
ATOM 2531 C C . LYS A 1 310 ? 35.884 14.869 5.927 1.00 70.25 310 LYS A C 1
ATOM 2533 O O . LYS A 1 310 ? 36.312 13.790 6.289 1.00 70.25 310 LYS A O 1
ATOM 2538 N N . GLU A 1 311 ? 35.421 15.794 6.762 1.00 75.19 311 GLU A N 1
ATOM 2539 C CA . GLU A 1 311 ? 35.367 15.612 8.220 1.00 75.19 311 GLU A CA 1
ATOM 2540 C C . GLU A 1 311 ? 34.526 14.390 8.596 1.00 75.19 311 GLU A C 1
ATOM 2542 O O . GLU A 1 311 ? 34.982 13.516 9.323 1.00 75.19 311 GLU A O 1
ATOM 2547 N N . VAL A 1 312 ? 33.326 14.286 8.021 1.00 73.00 312 VAL A N 1
ATOM 2548 C CA . VAL A 1 312 ? 32.429 13.141 8.210 1.00 73.00 312 VAL A CA 1
ATOM 2549 C C . VAL A 1 312 ? 33.071 11.837 7.739 1.00 73.00 312 VAL A C 1
ATOM 2551 O O . VAL A 1 312 ? 32.969 10.816 8.408 1.00 73.00 312 VAL A O 1
ATOM 2554 N N . TYR A 1 313 ? 33.739 11.865 6.591 1.00 72.75 313 TYR A N 1
ATOM 2555 C CA . TYR A 1 313 ? 34.410 10.706 6.025 1.00 72.75 313 TYR A CA 1
ATOM 2556 C C . TYR A 1 313 ? 35.594 10.244 6.883 1.00 72.75 313 TYR A C 1
ATOM 2558 O O . TYR A 1 313 ? 35.675 9.068 7.219 1.00 72.75 313 TYR A O 1
ATOM 2566 N N . THR A 1 314 ? 36.470 11.170 7.281 1.00 75.88 314 THR A N 1
ATOM 2567 C CA . THR A 1 314 ? 37.603 10.906 8.175 1.00 75.88 314 THR A CA 1
ATOM 2568 C C . THR A 1 314 ? 37.123 10.348 9.508 1.00 75.88 314 THR A C 1
ATOM 2570 O O . THR A 1 314 ? 37.619 9.311 9.932 1.00 75.88 314 THR A O 1
ATOM 2573 N N . PHE A 1 315 ? 36.101 10.959 10.114 1.00 80.62 315 PHE A N 1
ATOM 2574 C CA . PHE A 1 315 ? 35.513 10.461 11.355 1.00 80.62 315 PHE A CA 1
ATOM 2575 C C . PHE A 1 315 ? 35.046 9.007 11.214 1.00 80.62 315 PHE A C 1
ATOM 2577 O O . PHE A 1 315 ? 35.348 8.166 12.056 1.00 80.62 315 PHE A O 1
ATOM 2584 N N . LEU A 1 316 ? 34.324 8.699 10.134 1.00 72.88 316 LEU A N 1
ATOM 2585 C CA . LEU A 1 316 ? 33.794 7.358 9.900 1.00 72.88 316 LEU A CA 1
ATOM 2586 C C . LEU A 1 316 ? 34.895 6.329 9.614 1.00 72.88 316 LEU A C 1
ATOM 2588 O O . LEU A 1 316 ? 34.710 5.173 9.967 1.00 72.88 316 LEU A O 1
ATOM 2592 N N . LEU A 1 317 ? 36.018 6.722 9.003 1.00 73.50 317 LEU A N 1
ATOM 2593 C CA . LEU A 1 317 ? 37.186 5.848 8.838 1.00 73.50 317 LEU A CA 1
ATOM 2594 C C . LEU A 1 317 ? 37.884 5.546 10.167 1.00 73.50 317 LEU A C 1
ATOM 2596 O O . LEU A 1 317 ? 38.307 4.419 10.386 1.00 73.50 317 LEU A O 1
ATOM 2600 N N . GLU A 1 318 ? 37.997 6.536 11.052 1.00 77.19 318 GLU A N 1
ATOM 2601 C CA . GLU A 1 318 ? 38.638 6.380 12.366 1.00 77.19 318 GLU A CA 1
ATOM 2602 C C . GLU A 1 318 ? 37.840 5.483 13.330 1.00 77.19 318 GLU A C 1
ATOM 2604 O O . GLU A 1 318 ? 38.387 5.032 14.335 1.00 77.19 318 GLU A O 1
ATOM 2609 N N . HIS A 1 319 ? 36.562 5.228 13.031 1.00 73.56 319 HIS A N 1
ATOM 2610 C CA . HIS A 1 319 ? 35.627 4.472 13.873 1.00 73.56 319 HIS A CA 1
ATOM 2611 C C . HIS A 1 319 ? 35.084 3.194 13.196 1.00 73.56 319 HIS A C 1
ATOM 2613 O O . HIS A 1 319 ? 34.040 2.684 13.616 1.00 73.56 319 HIS A O 1
ATOM 2619 N N . GLN A 1 320 ? 35.759 2.695 12.151 1.00 65.75 320 GLN A N 1
ATOM 2620 C CA . GLN A 1 320 ? 35.572 1.327 11.631 1.00 65.75 320 GLN A CA 1
ATOM 2621 C C . GLN A 1 320 ? 36.301 0.298 12.496 1.00 65.75 320 GLN A C 1
ATOM 2623 O O . GLN A 1 320 ? 35.731 -0.801 12.676 1.00 65.75 320 GLN A O 1
#

Radius of gyration: 22.62 Å; chains: 1; bounding box: 65×52×45 Å

Organism: NCBI:txid405671